Protein AF-B9Y3F7-F1 (afdb_monomer)

Foldseek 3Di:
DDDDDPPPPVVVVPVPVPDPPLVPQPFFLWAWDPVQLVVCVVVVPDLCVCVVVVVSVVVRVVVSVQCVLQQPLVVSLVRDDPVSLVSQQVSQCVPPVGRRHDDQNKAWPDWAWPDDDRQKTKIWTWIGRVPRTFTKIWIWGWDADPSTITGGTIDMDGPDDDQDDFAADPVSLVVLVQVCLQSLPQCSQCVLQVHHRDRVSSNQSVQWHWNGKDFPDKDDDVFWIKTKIWTQTCGHGNHPADHGIGIWMWIKGFDDDPPNPDGHHIHTNDTGRDDDDPVVVVD

Mean predicted aligned error: 13.41 Å

Solvent-accessible surface area (backbone atoms only — not comparable to full-atom values): 15983 Å² total; per-residue (Å²): 139,92,90,86,83,81,78,76,71,71,67,70,73,67,69,71,77,71,59,77,74,67,56,65,81,50,62,35,62,52,38,63,38,75,71,52,28,59,58,40,72,78,44,82,83,51,76,56,48,48,60,76,36,48,68,59,51,49,52,40,50,49,50,37,55,48,49,57,24,64,45,41,40,65,60,52,44,70,56,36,55,72,74,54,33,53,52,44,25,54,46,25,32,74,76,66,71,30,63,49,50,84,80,69,65,28,48,70,75,45,78,42,80,74,46,69,53,52,51,35,38,34,31,41,38,34,32,24,55,70,94,44,76,48,50,31,39,36,36,35,31,53,40,80,54,97,71,38,43,26,31,52,43,43,48,75,44,66,69,77,73,77,86,73,80,69,33,89,37,68,69,56,40,54,50,52,48,42,50,22,54,59,49,61,31,47,63,54,48,25,51,44,50,72,42,84,69,46,75,67,60,43,52,47,52,72,45,44,36,46,80,45,69,44,79,80,45,77,51,78,55,94,57,37,34,38,36,32,36,41,34,38,22,78,34,32,52,81,52,93,57,46,64,43,79,31,71,38,20,41,34,33,36,45,49,84,43,96,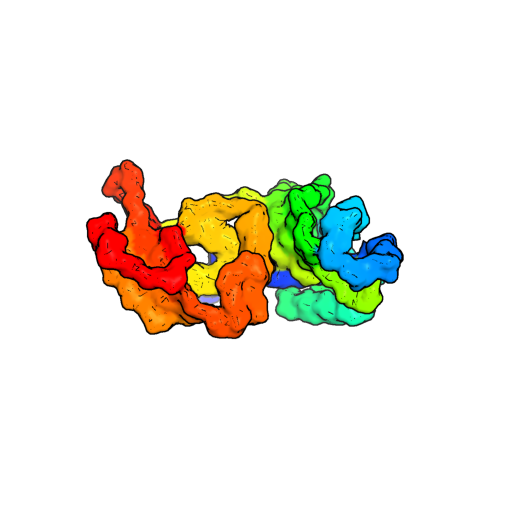78,80,80,65,87,43,28,40,33,40,78,46,82,32,87,55,75,82,55,75,68,61,82,74,107

pLDDT: mean 70.6, std 20.21, range [22.03, 98.0]

Sequence (283 aa):
MKTARQKWIVLFSLFLLTGCQHQPEEIGLTAVSAVYQKQQAENQKNPEFAEQNTEVITDLVNEVVKLRFQRAGEALASHLSEACRERFIAANQAVTGTDYGLARLGKLESCTILTINDNTVLAQINASYGDTPAAYTLVLTLISEDQTWLVDQMRWMENDQSPRSPVESAEQLVKAYQEAVLSQDYARLASLYNTTADPNGLLFWSTVRISDCEITAQKIQTGQACFQLQFTVAGPGMSQLKKGTSTAWLWCRRQPQQDGESISGWIIEGLMTKQPPTSWWQS

Organism: NCBI:txid545696

Nearest PDB structures (foldseek):
  3ksp-assembly1_A-2  TM=4.977E-01  e=2.443E-01  Exiguobacterium sibiricum 255-15
  2rcd-assembly2_C  TM=4.780E-01  e=8.313E-01  Pectobacterium atrosepticum SCRI1043
  6bjt-assembly1_A  TM=5.131E-01  e=1.227E+00  Pseudomonas sp. EGD-AKN5
  4bg7-assembly1_A  TM=3.727E-01  e=3.736E+00  Tequintavirus T5
  7d7f-assembly1_A  TM=2.695E-01  e=1.812E+00  Mus musculus

Secondary structure (DSSP, 8-state):
---SSSSSSSSSSSSSSS-------EE------HHHHHHHHTTTT-TTHHHHTHHHHHHHHHHHHHHHHTT-HHHHHHTS-HHHHHHHHHHHHHHHSSSS-----EEEEEEEEEEEETTEEEEEEEEEETTEEEEEEEEEEEEEETTEEEEEEEEEEESS-PPPPPP-SHHHHHHHHHHHHHTT-HHHHHHHTT----HHHHHHHHT-EEEEEEEEEEEEETTEEEEEEEEEEEE-TTSSPPSEEEEEEEEEEEPPPTTSSS---EEEEEEESSPPPTTGGG-

Structure (mmCIF, N/CA/C/O backbone):
data_AF-B9Y3F7-F1
#
_entry.id   AF-B9Y3F7-F1
#
loop_
_atom_site.group_PDB
_atom_site.id
_atom_site.type_symbol
_atom_site.label_atom_id
_atom_site.label_alt_id
_atom_site.label_comp_id
_atom_site.label_asym_id
_atom_site.label_entity_id
_atom_site.label_seq_id
_atom_site.pdbx_PDB_ins_code
_atom_site.Cartn_x
_atom_site.Cartn_y
_atom_site.Cartn_z
_atom_site.occupancy
_atom_site.B_iso_or_equiv
_atom_site.auth_seq_id
_atom_site.auth_comp_id
_atom_site.auth_asym_id
_atom_site.auth_atom_id
_atom_site.pdbx_PDB_model_num
ATOM 1 N N . MET A 1 1 ? -35.775 39.997 -16.088 1.00 40.84 1 MET A N 1
ATOM 2 C CA . MET A 1 1 ? -35.477 38.686 -16.717 1.00 40.84 1 MET A CA 1
ATOM 3 C C . MET A 1 1 ? -34.128 38.768 -17.415 1.00 40.84 1 MET A C 1
ATOM 5 O O . MET A 1 1 ? -33.894 39.768 -18.077 1.00 40.84 1 MET A O 1
ATOM 9 N N . LYS A 1 2 ? -33.312 37.709 -17.289 1.00 35.34 2 LYS A N 1
ATOM 10 C CA . LYS A 1 2 ? -31.915 37.524 -17.756 1.00 35.34 2 LYS A CA 1
ATOM 11 C C . LYS A 1 2 ? -30.803 37.915 -16.768 1.00 35.34 2 LYS A C 1
ATOM 13 O O . LYS A 1 2 ? -30.118 38.895 -16.993 1.00 35.34 2 LYS A O 1
ATOM 18 N N . THR A 1 3 ? -30.558 37.070 -15.762 1.00 32.81 3 THR A N 1
ATOM 19 C CA . THR A 1 3 ? -29.243 36.923 -15.085 1.00 32.81 3 THR A CA 1
ATOM 20 C C . THR A 1 3 ? -29.178 35.602 -14.295 1.00 32.81 3 THR A C 1
ATOM 22 O O . THR A 1 3 ? -28.927 35.583 -13.097 1.00 32.81 3 THR A O 1
ATOM 25 N N . ALA A 1 4 ? -29.433 34.461 -14.948 1.00 34.53 4 ALA A N 1
ATOM 26 C CA . ALA A 1 4 ? -29.444 33.153 -14.268 1.00 34.53 4 ALA A CA 1
ATOM 27 C C . ALA A 1 4 ? -28.750 32.014 -15.040 1.00 34.53 4 ALA A C 1
ATOM 29 O O . ALA A 1 4 ? -29.040 30.849 -14.799 1.00 34.53 4 ALA A O 1
ATOM 30 N N . ARG A 1 5 ? -27.838 32.315 -15.978 1.00 30.48 5 ARG A N 1
ATOM 31 C CA . ARG A 1 5 ? -27.181 31.265 -16.790 1.00 30.48 5 ARG A CA 1
ATOM 32 C C . ARG A 1 5 ? -25.652 31.294 -16.855 1.00 30.48 5 ARG A C 1
ATOM 34 O O . ARG A 1 5 ? -25.080 30.467 -17.545 1.00 30.48 5 ARG A O 1
ATOM 41 N N . GLN A 1 6 ? -24.986 32.177 -16.109 1.00 29.48 6 GLN A N 1
ATOM 42 C CA . GLN A 1 6 ? -23.519 32.327 -16.167 1.00 29.48 6 GLN A CA 1
ATOM 43 C C . GLN A 1 6 ? -22.777 32.075 -14.845 1.00 29.48 6 GLN A C 1
ATOM 45 O O . GLN A 1 6 ? -21.566 32.238 -14.792 1.00 29.48 6 GLN A O 1
ATOM 50 N N . LYS A 1 7 ? -23.464 31.623 -13.786 1.00 27.44 7 LYS A N 1
ATOM 51 C CA . LYS A 1 7 ? -22.830 31.303 -12.488 1.00 27.44 7 LYS A CA 1
ATOM 52 C C . LYS A 1 7 ? -22.616 29.806 -12.217 1.00 27.44 7 LYS A C 1
ATOM 54 O O . LYS A 1 7 ? -22.094 29.462 -11.169 1.00 27.44 7 LYS A O 1
ATOM 59 N N . TRP A 1 8 ? -22.963 28.925 -13.157 1.00 27.02 8 TRP A N 1
ATOM 60 C CA . TRP A 1 8 ? -22.886 27.468 -12.956 1.00 27.02 8 TRP A CA 1
ATOM 61 C C . TRP A 1 8 ? -21.653 26.786 -13.568 1.00 27.02 8 TRP A C 1
ATOM 63 O O . TRP A 1 8 ? -21.469 25.594 -13.367 1.00 27.02 8 TRP A O 1
ATOM 73 N N . ILE A 1 9 ? -20.781 27.522 -14.266 1.00 28.75 9 ILE A N 1
ATOM 74 C CA . ILE A 1 9 ? -19.587 26.940 -14.913 1.00 28.75 9 ILE A CA 1
ATOM 75 C C . ILE A 1 9 ? -18.297 27.201 -14.112 1.00 28.75 9 ILE A C 1
ATOM 77 O O . ILE A 1 9 ? -17.311 26.502 -14.294 1.00 28.75 9 ILE A O 1
ATOM 81 N N . VAL A 1 10 ? -18.309 28.117 -13.137 1.00 26.72 10 VAL A N 1
ATOM 82 C CA . VAL A 1 10 ? -17.119 28.419 -12.310 1.00 26.72 10 VAL A CA 1
ATOM 83 C C . VAL A 1 10 ? -17.060 27.579 -11.021 1.00 26.72 10 VAL A C 1
ATOM 85 O O . VAL A 1 10 ? -16.021 27.516 -10.375 1.00 26.72 10 VAL A O 1
ATOM 88 N N . LEU A 1 11 ? -18.129 26.849 -10.670 1.00 26.25 11 LEU A N 1
ATOM 89 C CA . LEU A 1 11 ? -18.138 25.967 -9.492 1.00 26.25 11 LEU A CA 1
ATOM 90 C C . LEU A 1 11 ? -17.649 24.532 -9.770 1.00 26.25 11 LEU A C 1
ATOM 92 O O . LEU A 1 11 ? -17.401 23.789 -8.827 1.00 26.25 11 LEU A O 1
ATOM 96 N N . PHE A 1 12 ? -17.475 24.145 -11.038 1.00 25.27 12 PHE A N 1
ATOM 97 C CA . PHE A 1 12 ? -17.001 22.803 -11.414 1.00 25.27 12 PHE A CA 1
ATOM 98 C C . PHE A 1 12 ? -15.479 22.711 -11.599 1.00 25.27 12 PHE A C 1
ATOM 100 O O . PHE A 1 12 ? -14.933 21.616 -11.674 1.00 25.27 12 PHE A O 1
ATOM 107 N N . SER A 1 13 ? -14.777 23.847 -11.623 1.00 23.89 13 SER A N 1
ATOM 108 C CA . SER A 1 13 ? -13.319 23.891 -11.803 1.00 23.89 13 SER A CA 1
ATOM 109 C C . SER A 1 13 ? -12.534 23.983 -10.490 1.00 23.89 13 SER A C 1
ATOM 111 O O . SER A 1 13 ? -11.314 23.879 -10.518 1.00 23.89 13 SER A O 1
ATOM 113 N N . LEU A 1 14 ? -13.207 24.145 -9.342 1.00 22.77 14 LEU A N 1
ATOM 114 C CA . LEU A 1 14 ? -12.554 24.256 -8.027 1.00 22.77 14 LEU A CA 1
ATOM 115 C C . LEU A 1 14 ? -12.731 23.026 -7.117 1.00 22.77 14 LEU A C 1
ATOM 117 O O . LEU A 1 14 ? -12.111 22.967 -6.063 1.00 22.77 14 LEU A O 1
ATOM 121 N N . PHE A 1 15 ? -13.514 22.025 -7.532 1.00 22.56 15 PHE A N 1
ATOM 122 C CA . PHE A 1 15 ? -13.701 20.761 -6.796 1.00 22.56 15 PHE A CA 1
ATOM 123 C C . PHE A 1 15 ? -12.794 19.613 -7.276 1.00 22.56 15 PHE A C 1
ATOM 125 O O . PHE A 1 15 ? -12.890 18.498 -6.775 1.00 22.56 15 PHE A O 1
ATOM 132 N N . LEU A 1 16 ? -11.881 19.885 -8.213 1.00 24.44 16 LEU A N 1
ATOM 133 C CA . LEU A 1 16 ? -10.898 18.916 -8.720 1.00 24.44 16 LEU A CA 1
ATOM 134 C C . LEU A 1 16 ? -9.520 19.018 -8.033 1.00 24.44 16 LEU A C 1
ATOM 136 O O . LEU A 1 16 ? -8.593 18.321 -8.431 1.00 24.44 16 LEU A O 1
ATOM 140 N N . LEU A 1 17 ? -9.375 19.863 -7.003 1.00 24.14 17 LEU A N 1
ATOM 141 C CA . LEU A 1 17 ? -8.103 20.099 -6.295 1.00 24.14 17 LEU A CA 1
ATOM 142 C C . LEU A 1 17 ? -8.103 19.722 -4.805 1.00 24.14 17 LEU A C 1
ATOM 144 O O . LEU A 1 17 ? -7.063 19.796 -4.164 1.00 24.14 17 LEU A O 1
ATOM 148 N N . THR A 1 18 ? -9.205 19.201 -4.271 1.00 26.23 18 THR A N 1
ATOM 149 C CA . THR A 1 18 ? -9.165 18.285 -3.120 1.00 26.23 18 THR A CA 1
ATOM 150 C C . THR A 1 18 ? -9.349 16.876 -3.652 1.00 26.23 18 THR A C 1
ATOM 152 O O . THR A 1 18 ? -10.319 16.184 -3.342 1.00 26.23 18 THR A O 1
ATOM 155 N N . GLY A 1 19 ? -8.442 16.488 -4.552 1.00 22.03 19 GLY A N 1
ATOM 156 C CA . GLY A 1 19 ? -8.359 15.120 -5.017 1.00 22.03 19 GLY A CA 1
ATOM 157 C C . GLY A 1 19 ? -8.238 14.239 -3.787 1.00 22.03 19 GLY A C 1
ATOM 158 O O . GLY A 1 19 ? -7.234 14.291 -3.080 1.00 22.03 19 GLY A O 1
ATOM 159 N N . CYS A 1 20 ? -9.270 13.438 -3.526 1.00 26.16 20 CYS A N 1
ATOM 160 C CA . CYS A 1 20 ? -9.047 12.145 -2.913 1.00 26.16 20 CYS A CA 1
ATOM 161 C C . CYS A 1 20 ? -7.844 11.574 -3.659 1.00 26.16 20 CYS A C 1
ATOM 163 O O . CYS A 1 20 ? -7.948 11.317 -4.860 1.00 26.16 20 CYS A O 1
ATOM 165 N N . GLN A 1 21 ? -6.694 11.497 -2.987 1.00 29.41 21 GLN A N 1
ATOM 166 C CA . GLN A 1 21 ? -5.529 10.772 -3.463 1.00 29.41 21 GLN A CA 1
ATOM 167 C C . GLN A 1 21 ? -5.948 9.297 -3.497 1.00 29.41 21 GLN A C 1
ATOM 169 O O . GLN A 1 21 ? -5.561 8.495 -2.660 1.00 29.41 21 GLN A O 1
ATOM 174 N N . HIS A 1 22 ? -6.806 8.931 -4.453 1.00 27.47 22 HIS A N 1
ATOM 175 C CA . HIS A 1 22 ? -6.702 7.630 -5.071 1.00 27.47 22 HIS A CA 1
ATOM 176 C C . HIS A 1 22 ? -5.268 7.619 -5.568 1.00 27.47 22 HIS A C 1
ATOM 178 O O . HIS A 1 22 ? -4.963 8.305 -6.542 1.00 27.47 22 HIS A O 1
ATOM 184 N N . GLN A 1 23 ? -4.379 6.950 -4.831 1.00 34.09 23 GLN A N 1
ATOM 185 C CA . GLN A 1 23 ? -3.138 6.484 -5.414 1.00 34.09 23 GLN A CA 1
ATOM 186 C C . GLN A 1 23 ? -3.586 5.715 -6.650 1.00 34.09 23 GLN A C 1
ATOM 188 O O . GLN A 1 23 ? -4.235 4.675 -6.495 1.00 34.09 23 GLN A O 1
ATOM 193 N N . PRO A 1 24 ? -3.358 6.235 -7.868 1.00 31.45 24 PRO A N 1
ATOM 194 C CA . PRO A 1 24 ? -3.546 5.395 -9.024 1.00 31.45 24 PRO A CA 1
ATOM 195 C C . PRO A 1 24 ? -2.633 4.196 -8.766 1.00 31.45 24 PRO A C 1
ATOM 197 O O . PRO A 1 24 ? -1.504 4.379 -8.296 1.00 31.45 24 PRO A O 1
ATOM 200 N N . GLU A 1 25 ? -3.091 2.980 -9.049 1.00 38.03 25 GLU A N 1
ATOM 201 C CA . GLU A 1 25 ? -2.130 1.984 -9.504 1.00 38.03 25 GLU A CA 1
ATOM 202 C C . GLU A 1 25 ? -1.487 2.627 -10.733 1.00 38.03 25 GLU A C 1
ATOM 204 O O . GLU A 1 25 ? -2.055 2.637 -11.824 1.00 38.03 25 GLU A O 1
ATOM 209 N N . GLU A 1 26 ? -0.376 3.337 -10.520 1.00 38.75 26 GLU A N 1
ATOM 210 C CA . GLU A 1 26 ? 0.439 3.845 -11.602 1.00 38.75 26 GLU A CA 1
ATOM 211 C C . GLU A 1 26 ? 1.029 2.596 -12.229 1.00 38.75 26 GLU A C 1
ATOM 213 O O . GLU A 1 26 ? 2.017 2.044 -11.753 1.00 38.75 26 GLU A O 1
ATOM 218 N N . ILE A 1 27 ? 0.274 2.116 -13.216 1.00 38.09 27 ILE A N 1
ATOM 219 C CA . ILE A 1 27 ? 0.628 1.254 -14.329 1.00 38.09 27 ILE A CA 1
ATOM 220 C C . ILE A 1 27 ? 2.086 0.839 -14.230 1.00 38.09 27 ILE A C 1
ATOM 222 O O . ILE A 1 27 ? 2.980 1.659 -14.456 1.00 38.09 27 ILE A O 1
ATOM 226 N N . GLY A 1 28 ? 2.287 -0.434 -13.895 1.00 36.97 28 GLY A N 1
ATOM 227 C CA . GLY A 1 28 ? 3.571 -1.102 -13.959 1.00 36.97 28 GLY A CA 1
ATOM 228 C C . GLY A 1 28 ? 4.366 -0.666 -15.160 1.00 36.97 28 GLY A C 1
ATOM 229 O O . GLY A 1 28 ? 4.016 -0.980 -16.297 1.00 36.97 28 GLY A O 1
ATOM 230 N N . LEU A 1 29 ? 5.433 0.084 -14.918 1.00 39.56 29 LEU A N 1
ATOM 231 C CA . LEU A 1 29 ? 6.418 0.348 -15.948 1.00 39.56 29 LEU A CA 1
ATOM 232 C C . LEU A 1 29 ? 7.294 -0.887 -16.015 1.00 39.56 29 LEU A C 1
ATOM 234 O O . LEU A 1 29 ? 8.393 -0.922 -15.473 1.00 39.56 29 LEU A O 1
ATOM 238 N N . THR A 1 30 ? 6.785 -1.917 -16.674 1.00 43.88 30 THR A N 1
ATOM 239 C CA . THR A 1 30 ? 7.593 -3.055 -17.073 1.00 43.88 30 THR A CA 1
ATOM 240 C C . THR A 1 30 ? 8.727 -2.489 -17.926 1.00 43.88 30 THR A C 1
ATOM 242 O O . THR A 1 30 ? 8.436 -1.795 -18.887 1.00 43.88 30 THR A O 1
ATOM 245 N N . ALA A 1 31 ? 9.997 -2.686 -17.586 1.00 40.38 31 ALA A N 1
ATOM 246 C CA . ALA A 1 31 ? 11.100 -2.503 -18.528 1.00 40.38 31 ALA A CA 1
ATOM 247 C C . ALA A 1 31 ? 12.080 -3.658 -18.335 1.00 40.38 31 ALA A C 1
ATOM 249 O O . ALA A 1 31 ? 12.104 -4.280 -17.274 1.00 40.38 31 ALA A O 1
ATOM 250 N N . VAL A 1 32 ? 12.808 -3.978 -19.400 1.00 43.25 32 VAL A N 1
ATOM 251 C CA . VAL A 1 32 ? 13.553 -5.226 -19.571 1.00 43.25 32 VAL A CA 1
ATOM 252 C C . VAL A 1 32 ? 15.046 -4.970 -19.399 1.00 43.25 32 VAL A C 1
ATOM 254 O O . VAL A 1 32 ? 15.601 -4.162 -20.133 1.00 43.25 32 VAL A O 1
ATOM 257 N N . SER A 1 33 ? 15.719 -5.719 -18.520 1.00 45.91 33 SER A N 1
ATOM 258 C CA . SER A 1 33 ? 17.188 -5.805 -18.515 1.00 45.91 33 SER A CA 1
ATOM 259 C C . SER A 1 33 ? 17.622 -7.150 -19.085 1.00 45.91 33 SER A C 1
ATOM 261 O O . SER A 1 33 ? 17.522 -8.185 -18.424 1.00 45.91 33 SER A O 1
ATOM 263 N N . ALA A 1 34 ? 18.138 -7.140 -20.318 1.00 47.31 34 ALA A N 1
ATOM 264 C CA . ALA A 1 34 ? 18.676 -8.330 -20.988 1.00 47.31 34 ALA A CA 1
ATOM 265 C C . ALA A 1 34 ? 19.887 -8.942 -20.248 1.00 47.31 34 ALA A C 1
ATOM 267 O O . ALA A 1 34 ? 20.161 -10.137 -20.362 1.00 47.31 34 ALA A O 1
ATOM 268 N N . VAL A 1 35 ? 20.603 -8.137 -19.455 1.00 51.00 35 VAL A N 1
ATOM 269 C CA . VAL A 1 35 ? 21.736 -8.586 -18.627 1.00 51.00 35 VAL A CA 1
ATOM 270 C C . VAL A 1 35 ? 21.250 -9.462 -17.469 1.00 51.00 35 VAL A C 1
ATOM 272 O O . VAL A 1 35 ? 21.851 -10.498 -17.182 1.00 51.00 35 VAL A O 1
ATOM 275 N N . TYR A 1 36 ? 20.118 -9.104 -16.861 1.00 51.03 36 TYR A N 1
ATOM 276 C CA . TYR A 1 36 ? 19.528 -9.853 -15.753 1.00 51.03 36 TYR A CA 1
ATOM 277 C C . TYR A 1 36 ? 18.902 -11.187 -16.194 1.00 51.03 36 TYR A C 1
ATOM 279 O O . TYR A 1 36 ? 19.030 -12.189 -15.489 1.00 51.03 36 TYR A O 1
ATOM 287 N N . GLN A 1 37 ? 18.314 -11.243 -17.399 1.00 49.62 37 GLN A N 1
ATOM 288 C CA . GLN A 1 37 ? 17.785 -12.487 -17.989 1.00 49.62 37 GLN A CA 1
ATOM 289 C C . GLN A 1 37 ? 18.849 -13.592 -18.041 1.00 49.62 37 GLN A C 1
ATOM 291 O O . GLN A 1 37 ? 18.594 -14.744 -17.683 1.00 49.62 37 GLN A O 1
ATOM 296 N N . LYS A 1 38 ? 20.071 -13.226 -18.452 1.00 52.88 38 LYS A N 1
ATOM 297 C CA . LYS A 1 38 ? 21.189 -14.162 -18.593 1.00 52.88 38 LYS A CA 1
ATOM 298 C C . LYS A 1 38 ? 21.623 -14.743 -17.244 1.00 52.88 38 LYS A C 1
ATOM 300 O O . LYS A 1 38 ? 21.835 -15.946 -17.145 1.00 52.88 38 LYS A O 1
ATOM 305 N N . GLN A 1 39 ? 21.706 -13.912 -16.206 1.00 51.31 39 GLN A N 1
ATOM 306 C CA . GLN A 1 39 ? 22.139 -14.341 -14.873 1.00 51.31 39 GLN A CA 1
ATOM 307 C C . GLN A 1 39 ? 21.066 -15.145 -14.121 1.00 51.31 39 GLN A C 1
ATOM 309 O O . GLN A 1 39 ? 21.403 -16.031 -13.336 1.00 51.31 39 GLN A O 1
ATOM 314 N N . GLN A 1 40 ? 19.775 -14.886 -14.359 1.00 48.66 40 GLN A N 1
ATOM 315 C CA . GLN A 1 40 ? 18.696 -15.666 -13.744 1.00 48.66 40 GLN A CA 1
ATOM 316 C C . GLN A 1 40 ? 18.489 -17.018 -14.435 1.00 48.66 40 GLN A C 1
ATOM 318 O O . GLN A 1 40 ? 18.219 -18.001 -13.748 1.00 48.66 40 GLN A O 1
ATOM 323 N N . ALA A 1 41 ? 18.634 -17.110 -15.764 1.00 53.06 41 ALA A N 1
ATOM 324 C CA . ALA A 1 41 ? 18.582 -18.394 -16.473 1.00 53.06 41 ALA A CA 1
ATOM 325 C C . ALA A 1 41 ? 19.595 -19.404 -15.896 1.00 53.06 41 ALA A C 1
ATOM 327 O O . ALA A 1 41 ? 19.312 -20.599 -15.821 1.00 53.06 41 ALA A O 1
ATOM 328 N N . GLU A 1 42 ? 20.730 -18.907 -15.401 1.00 56.22 42 GLU A N 1
ATOM 329 C CA . GLU A 1 42 ? 21.754 -19.688 -14.703 1.00 56.22 42 GLU A CA 1
ATOM 330 C C . GLU A 1 42 ? 21.373 -20.034 -13.242 1.00 56.22 42 GLU A C 1
ATOM 332 O O . GLU A 1 42 ? 21.889 -21.005 -12.693 1.00 56.22 42 GLU A O 1
ATOM 337 N N . ASN A 1 43 ? 20.425 -19.312 -12.624 1.00 53.59 43 ASN A N 1
ATOM 338 C CA . ASN A 1 43 ? 20.114 -19.352 -11.184 1.00 53.59 43 ASN A CA 1
ATOM 339 C C . ASN A 1 43 ? 18.613 -19.541 -10.837 1.00 53.59 43 ASN A C 1
ATOM 341 O O . ASN A 1 43 ? 18.193 -19.214 -9.726 1.00 53.59 43 ASN A O 1
ATOM 345 N N . GLN A 1 44 ? 17.802 -20.113 -11.742 1.00 46.62 44 GLN A N 1
ATOM 346 C CA . GLN A 1 44 ? 16.319 -20.215 -11.707 1.00 46.62 44 GLN A CA 1
ATOM 347 C C . GLN A 1 44 ? 15.649 -20.768 -10.426 1.00 46.62 44 GLN A C 1
ATOM 349 O O . GLN A 1 44 ? 14.423 -20.796 -10.345 1.00 46.62 44 GLN A O 1
ATOM 354 N N . LYS A 1 45 ? 16.402 -21.237 -9.429 1.00 50.56 45 LYS A N 1
ATOM 355 C CA . LYS A 1 45 ? 15.868 -21.854 -8.203 1.00 50.56 45 LYS A CA 1
ATOM 356 C C . LYS A 1 45 ? 16.171 -21.082 -6.922 1.00 50.56 45 LYS A C 1
ATOM 358 O O . LYS A 1 45 ? 15.853 -21.593 -5.851 1.00 50.56 45 LYS A O 1
ATOM 363 N N . ASN A 1 46 ? 16.783 -19.903 -7.009 1.00 56.22 46 ASN A N 1
ATOM 364 C CA . ASN A 1 46 ? 17.149 -19.147 -5.820 1.00 56.22 46 ASN A CA 1
ATOM 365 C C . ASN A 1 46 ? 16.148 -18.007 -5.532 1.00 56.22 46 ASN A C 1
ATOM 367 O O . ASN A 1 46 ? 16.125 -17.038 -6.291 1.00 56.22 46 ASN A O 1
ATOM 371 N N . PRO A 1 47 ? 15.327 -18.096 -4.467 1.00 54.91 47 PRO A N 1
ATOM 372 C CA . PRO A 1 47 ? 14.403 -17.024 -4.088 1.00 54.91 47 PRO A CA 1
ATOM 373 C C . PRO A 1 47 ? 15.122 -15.726 -3.685 1.00 54.91 47 PRO A C 1
ATOM 375 O O . PRO A 1 47 ? 14.577 -14.652 -3.893 1.00 54.91 47 PRO A O 1
ATOM 378 N N . GLU A 1 48 ? 16.374 -15.807 -3.226 1.00 60.66 48 GLU A N 1
ATOM 379 C CA . GLU A 1 48 ? 17.195 -14.652 -2.827 1.00 60.66 48 GLU A CA 1
ATOM 380 C C . GLU A 1 48 ? 17.959 -14.028 -4.012 1.00 60.66 48 GLU A C 1
ATOM 382 O O . GLU A 1 48 ? 18.874 -13.226 -3.831 1.00 60.66 48 GLU A O 1
ATOM 387 N N . PHE A 1 49 ? 17.653 -14.413 -5.256 1.00 63.22 49 PHE A N 1
ATOM 388 C CA . PHE A 1 49 ? 18.469 -14.042 -6.415 1.00 63.22 49 PHE A CA 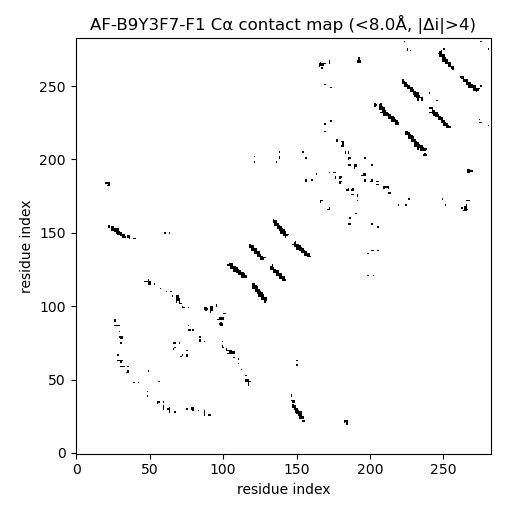1
ATOM 389 C C . PHE A 1 49 ? 18.618 -12.521 -6.594 1.00 63.22 49 PHE A C 1
ATOM 391 O O . PHE A 1 49 ? 19.712 -12.056 -6.902 1.00 63.22 49 PHE A O 1
ATOM 398 N N . ALA A 1 50 ? 17.569 -11.728 -6.371 1.00 61.38 50 ALA A N 1
ATOM 399 C CA . ALA A 1 50 ? 17.659 -10.269 -6.459 1.00 61.38 50 ALA A CA 1
ATOM 400 C C . ALA A 1 50 ? 18.544 -9.658 -5.357 1.00 61.38 50 ALA A C 1
ATOM 402 O O . ALA A 1 50 ? 19.328 -8.756 -5.647 1.00 61.38 50 ALA A O 1
ATOM 403 N N . GLU A 1 51 ? 18.484 -10.187 -4.131 1.00 62.44 51 GLU A N 1
ATOM 404 C CA . GLU A 1 51 ? 19.352 -9.772 -3.017 1.00 62.44 51 GLU A CA 1
ATOM 405 C C . GLU A 1 51 ? 20.822 -10.128 -3.274 1.00 62.44 51 GLU A C 1
ATOM 407 O O . GLU A 1 51 ? 21.734 -9.418 -2.855 1.00 62.44 51 GLU A O 1
ATOM 412 N N . GLN A 1 52 ? 21.061 -11.211 -4.014 1.00 65.88 52 GLN A N 1
ATOM 413 C CA . GLN A 1 52 ? 22.397 -11.668 -4.392 1.00 65.88 52 GLN A CA 1
ATOM 414 C C . GLN A 1 52 ? 22.949 -10.968 -5.649 1.00 65.88 52 GLN A C 1
ATOM 416 O O . GLN A 1 52 ? 24.142 -11.076 -5.928 1.00 65.88 52 GLN A O 1
ATOM 421 N N . ASN A 1 53 ? 22.110 -10.238 -6.397 1.00 70.31 53 ASN A N 1
ATOM 422 C CA . ASN A 1 53 ? 22.461 -9.574 -7.662 1.00 70.31 53 ASN A CA 1
ATOM 423 C C . ASN A 1 53 ? 22.074 -8.082 -7.654 1.00 70.31 53 ASN A C 1
ATOM 425 O O . ASN A 1 53 ? 21.570 -7.540 -8.641 1.00 70.31 53 ASN A O 1
ATOM 429 N N . THR A 1 54 ? 22.344 -7.411 -6.532 1.00 73.88 54 THR A N 1
ATOM 430 C CA . THR A 1 54 ? 22.024 -6.000 -6.248 1.00 73.88 54 THR A CA 1
ATOM 431 C C . THR A 1 54 ? 22.445 -5.033 -7.355 1.00 73.88 54 THR A C 1
ATOM 433 O O . THR A 1 54 ? 21.687 -4.122 -7.677 1.00 73.88 54 THR A O 1
ATOM 436 N N . GLU A 1 55 ? 23.630 -5.210 -7.950 1.00 76.06 55 GLU A N 1
ATOM 437 C CA . GLU A 1 55 ? 24.143 -4.327 -9.012 1.00 76.06 55 GLU A CA 1
ATOM 438 C C . GLU A 1 55 ? 23.253 -4.383 -10.260 1.00 76.06 55 GLU A C 1
ATOM 440 O O . GLU A 1 55 ? 22.788 -3.356 -10.746 1.00 76.06 55 GLU A O 1
ATOM 445 N N . VAL A 1 56 ? 22.901 -5.590 -10.706 1.00 70.94 56 VAL A N 1
ATOM 446 C CA . VAL A 1 56 ? 22.083 -5.777 -11.910 1.00 70.94 56 VAL A CA 1
ATOM 447 C C . VAL A 1 56 ? 20.631 -5.346 -11.686 1.00 70.94 56 VAL A C 1
ATOM 449 O O . VAL A 1 56 ? 20.011 -4.775 -12.585 1.00 70.94 56 VAL A O 1
ATOM 452 N N . ILE A 1 57 ? 20.096 -5.546 -10.477 1.00 73.19 57 ILE A N 1
ATOM 453 C CA . ILE A 1 57 ? 18.784 -5.006 -10.090 1.00 73.19 57 ILE A CA 1
ATOM 454 C C . ILE A 1 57 ? 18.796 -3.480 -10.042 1.00 73.19 57 ILE A C 1
ATOM 456 O O . ILE A 1 57 ? 17.849 -2.842 -10.501 1.00 73.19 57 ILE A O 1
ATOM 460 N N . THR A 1 58 ? 19.864 -2.889 -9.513 1.00 78.31 58 THR A N 1
ATOM 461 C CA . THR A 1 58 ? 20.021 -1.434 -9.451 1.00 78.31 58 THR A CA 1
ATOM 462 C C . THR A 1 58 ? 20.050 -0.835 -10.852 1.00 78.31 58 THR A C 1
ATOM 464 O O . THR A 1 58 ? 19.337 0.136 -11.108 1.00 78.31 58 THR A O 1
ATOM 467 N N . ASP A 1 59 ? 20.801 -1.436 -11.774 1.00 75.38 59 ASP A N 1
ATOM 468 C CA . ASP A 1 59 ? 20.862 -1.002 -13.171 1.00 75.38 59 ASP A CA 1
ATOM 469 C C . ASP A 1 59 ? 19.501 -1.106 -13.863 1.00 75.38 59 ASP A C 1
ATOM 471 O O . ASP A 1 59 ? 19.048 -0.131 -14.465 1.00 75.38 59 ASP A O 1
ATOM 475 N N . LEU A 1 60 ? 18.809 -2.241 -13.705 1.00 73.25 60 LEU A N 1
ATOM 476 C CA . LEU A 1 60 ? 17.457 -2.440 -14.231 1.00 73.25 60 LEU A CA 1
ATOM 477 C C . LEU A 1 60 ? 16.490 -1.367 -13.711 1.00 73.25 60 LEU A C 1
ATOM 479 O O . LEU A 1 60 ? 15.781 -0.732 -14.490 1.00 73.25 60 LEU A O 1
ATOM 483 N N . VAL A 1 61 ? 16.460 -1.136 -12.397 1.00 76.81 61 VAL A N 1
ATOM 484 C CA . VAL A 1 61 ? 15.565 -0.143 -11.790 1.00 76.81 61 VAL A CA 1
ATOM 485 C C . VAL A 1 61 ? 15.902 1.268 -12.263 1.00 76.81 61 VAL A C 1
ATOM 487 O O . VAL A 1 61 ? 14.998 2.024 -12.621 1.00 76.81 61 VAL A O 1
ATOM 490 N N . ASN A 1 62 ? 17.185 1.626 -12.312 1.00 77.94 62 ASN A N 1
ATOM 491 C CA . ASN A 1 62 ? 17.621 2.927 -12.807 1.00 77.94 62 ASN A CA 1
ATOM 492 C C . ASN A 1 62 ? 17.220 3.142 -14.269 1.00 77.94 62 ASN A C 1
ATOM 494 O O . ASN A 1 62 ? 16.770 4.234 -14.623 1.00 77.94 62 ASN A O 1
ATOM 498 N N . GLU A 1 63 ? 17.343 2.116 -15.110 1.00 73.00 63 GLU A N 1
ATOM 499 C CA . GLU A 1 63 ? 16.914 2.149 -16.506 1.00 73.00 63 GLU A CA 1
ATOM 500 C C . GLU A 1 63 ? 15.398 2.364 -16.624 1.00 73.00 63 GLU A C 1
ATOM 502 O O . GLU A 1 63 ? 14.964 3.310 -17.286 1.00 73.00 63 GLU A O 1
ATOM 507 N N . VAL A 1 64 ? 14.593 1.569 -15.911 1.00 70.94 64 VAL A N 1
ATOM 508 C CA . VAL A 1 64 ? 13.123 1.685 -15.883 1.00 70.94 64 VAL A CA 1
ATOM 509 C C . VAL A 1 64 ? 12.689 3.087 -15.441 1.00 70.94 64 VAL A C 1
ATOM 511 O O . VAL A 1 64 ? 11.881 3.749 -16.100 1.00 70.94 64 VAL A O 1
ATOM 514 N N . VAL A 1 65 ? 13.236 3.565 -14.320 1.00 73.19 65 VAL A N 1
ATOM 515 C CA . VAL A 1 65 ? 12.904 4.877 -13.753 1.00 73.19 65 VAL A CA 1
ATOM 516 C C . VAL A 1 65 ? 13.309 5.987 -14.720 1.00 73.19 65 VAL A C 1
ATOM 518 O O . VAL A 1 65 ? 12.534 6.914 -14.955 1.00 73.19 65 VAL A O 1
ATOM 521 N N . LYS A 1 66 ? 14.486 5.898 -15.343 1.00 72.88 66 LYS A N 1
ATOM 522 C CA . LYS A 1 66 ? 14.940 6.875 -16.339 1.00 72.88 66 LYS A CA 1
ATOM 523 C C . LYS A 1 66 ? 14.013 6.928 -17.554 1.00 72.88 66 LYS A C 1
ATOM 525 O O . LYS A 1 66 ? 13.614 8.026 -17.949 1.00 72.88 66 LYS A O 1
ATOM 530 N N . LEU A 1 67 ? 13.637 5.776 -18.112 1.00 65.31 67 LEU A N 1
ATOM 531 C CA . LEU A 1 67 ? 12.726 5.692 -19.259 1.00 65.31 67 LEU A CA 1
ATOM 532 C C . LEU A 1 67 ? 11.365 6.337 -18.955 1.00 65.31 67 LEU A C 1
ATOM 534 O O . LEU A 1 67 ? 10.806 7.033 -19.806 1.00 65.31 67 LEU A O 1
ATOM 538 N N . ARG A 1 68 ? 10.869 6.202 -17.718 1.00 63.97 68 ARG A N 1
ATOM 539 C CA . ARG A 1 68 ? 9.633 6.854 -17.259 1.00 63.97 68 ARG A CA 1
ATOM 540 C C . ARG A 1 68 ? 9.698 8.375 -17.360 1.00 63.97 68 ARG A C 1
ATOM 542 O O . ARG A 1 68 ? 8.792 9.001 -17.911 1.00 63.97 68 ARG A O 1
ATOM 549 N N . PHE A 1 69 ? 10.736 8.977 -16.788 1.00 61.81 69 PHE A N 1
ATOM 550 C CA . PHE A 1 69 ? 10.872 10.435 -16.758 1.00 61.81 69 PHE A CA 1
ATOM 551 C C . PHE A 1 69 ? 11.083 11.017 -18.153 1.00 61.81 69 PHE A C 1
ATOM 553 O O . PHE A 1 69 ? 10.546 12.077 -18.474 1.00 61.81 69 PHE A O 1
ATOM 560 N N . GLN A 1 70 ? 11.773 10.268 -19.012 1.00 57.94 70 GLN A N 1
ATOM 561 C CA . GLN A 1 70 ? 12.029 10.664 -20.391 1.00 57.94 70 GLN A CA 1
ATOM 562 C C . GLN A 1 70 ? 10.797 10.551 -21.312 1.00 57.94 70 GLN A C 1
ATOM 564 O O . GLN A 1 70 ? 10.862 11.053 -22.429 1.00 57.94 70 GLN A O 1
ATOM 569 N N . ARG A 1 71 ? 9.663 9.987 -20.849 1.00 55.28 71 ARG A N 1
ATOM 570 C CA . ARG A 1 71 ? 8.337 9.997 -21.513 1.00 55.28 71 ARG A CA 1
ATOM 571 C C . ARG A 1 71 ? 8.364 9.840 -23.034 1.00 55.28 71 ARG A C 1
ATOM 573 O O . ARG A 1 71 ? 7.648 10.517 -23.768 1.00 55.28 71 ARG A O 1
ATOM 580 N N . ALA A 1 72 ? 9.102 8.853 -23.505 1.00 54.56 72 ALA A N 1
ATOM 581 C CA . ALA A 1 72 ? 8.780 8.248 -24.777 1.00 54.56 72 ALA A CA 1
ATOM 582 C C . ALA A 1 72 ? 7.970 6.994 -24.456 1.00 54.56 72 ALA A C 1
ATOM 584 O O . ALA A 1 72 ? 8.528 5.911 -24.412 1.00 54.56 72 ALA A O 1
ATOM 585 N N . GLY A 1 73 ? 6.674 7.133 -24.147 1.00 56.84 73 GLY A N 1
ATOM 586 C CA . GLY A 1 73 ? 5.824 5.970 -23.851 1.00 56.84 73 GLY A CA 1
ATOM 587 C C . GLY A 1 73 ? 5.848 4.943 -24.993 1.00 56.84 73 GLY A C 1
ATOM 588 O O . GLY A 1 73 ? 5.855 3.744 -24.743 1.00 56.84 73 GLY A O 1
ATOM 5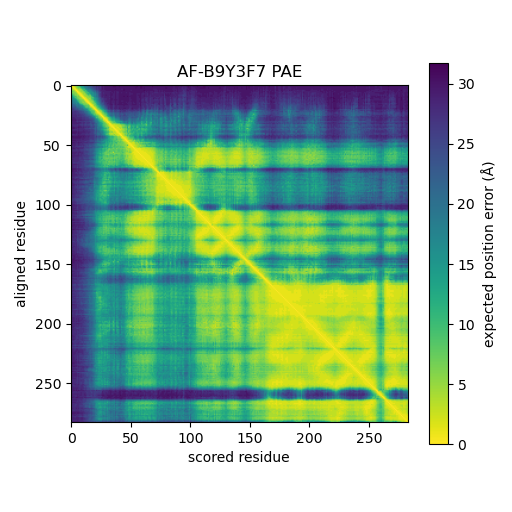89 N N . GLU A 1 74 ? 6.023 5.416 -26.229 1.00 64.00 74 GLU A N 1
ATOM 590 C CA . GLU A 1 74 ? 6.312 4.586 -27.399 1.00 64.00 74 GLU A CA 1
ATOM 591 C C . GLU A 1 74 ? 7.728 3.968 -27.381 1.00 64.00 74 GLU A C 1
ATOM 593 O O . GLU A 1 74 ? 7.878 2.783 -27.669 1.00 64.00 74 GLU A O 1
ATOM 598 N N . ALA A 1 75 ? 8.777 4.709 -26.995 1.00 61.69 75 ALA A N 1
ATOM 599 C CA . ALA A 1 75 ? 10.121 4.125 -26.893 1.00 61.69 75 ALA A CA 1
ATOM 600 C C . ALA A 1 75 ? 10.214 3.115 -25.742 1.00 61.69 75 ALA A C 1
ATOM 602 O O . ALA A 1 75 ? 10.789 2.050 -25.924 1.00 61.69 75 ALA A O 1
ATOM 603 N N . LEU A 1 76 ? 9.590 3.385 -24.595 1.00 57.75 76 LEU A N 1
ATOM 604 C CA . LEU A 1 76 ? 9.449 2.417 -23.512 1.00 57.75 76 LEU A CA 1
ATOM 605 C C . LEU A 1 76 ? 8.709 1.172 -24.009 1.00 57.75 76 LEU A C 1
ATOM 607 O O . LEU A 1 76 ? 9.222 0.074 -23.828 1.00 57.75 76 LEU A O 1
ATOM 611 N N . ALA A 1 77 ? 7.574 1.339 -24.702 1.00 61.31 77 ALA A N 1
ATOM 612 C CA . ALA A 1 77 ? 6.824 0.238 -25.307 1.00 61.31 77 ALA A CA 1
ATOM 613 C C . ALA A 1 77 ? 7.664 -0.596 -26.293 1.00 61.31 77 ALA A C 1
ATOM 615 O O . ALA A 1 77 ? 7.441 -1.800 -26.418 1.00 61.31 77 ALA A O 1
ATOM 616 N N . SER A 1 78 ? 8.647 0.013 -26.966 1.00 63.66 78 SER A N 1
ATOM 617 C CA . SER A 1 78 ? 9.566 -0.684 -27.877 1.00 63.66 78 SER A CA 1
ATOM 618 C C . SER A 1 78 ? 10.566 -1.605 -27.167 1.00 63.66 78 SER A C 1
ATOM 620 O O . SER A 1 78 ? 11.080 -2.536 -27.783 1.00 63.66 78 SER A O 1
ATOM 622 N N . HIS A 1 79 ? 10.798 -1.382 -25.871 1.00 55.81 79 HIS A N 1
ATOM 623 C CA . HIS A 1 79 ? 11.651 -2.217 -25.028 1.00 55.81 79 HIS A CA 1
ATOM 624 C C . HIS A 1 79 ? 10.880 -3.334 -24.301 1.00 55.81 79 HIS A C 1
ATOM 626 O O . HIS A 1 79 ? 11.483 -4.079 -23.532 1.00 55.81 79 HIS A O 1
ATOM 632 N N . LEU A 1 80 ? 9.566 -3.467 -24.522 1.00 56.94 80 LEU A N 1
ATOM 633 C CA . LEU A 1 80 ? 8.724 -4.468 -23.854 1.00 56.94 80 LEU A CA 1
ATOM 634 C C . LEU A 1 80 ? 8.555 -5.725 -24.703 1.00 56.94 80 LEU A C 1
ATOM 636 O O . LEU A 1 80 ? 8.515 -5.656 -25.933 1.00 56.94 80 LEU A O 1
ATOM 640 N N . SER A 1 81 ? 8.361 -6.872 -24.044 1.00 57.50 81 SER A N 1
ATOM 641 C CA . SER A 1 81 ? 7.800 -8.044 -24.723 1.00 57.50 81 SER A CA 1
ATOM 642 C C . SER A 1 81 ? 6.375 -7.746 -25.202 1.00 57.50 81 SER A C 1
ATOM 644 O O . SER A 1 81 ? 5.711 -6.839 -24.698 1.00 57.50 81 SER A O 1
ATOM 646 N N . GLU A 1 82 ? 5.883 -8.511 -26.176 1.00 62.25 82 GLU A N 1
ATOM 647 C CA . GLU A 1 82 ? 4.561 -8.292 -26.773 1.00 62.25 82 GLU A CA 1
ATOM 648 C C . GLU A 1 82 ? 3.434 -8.316 -25.727 1.00 62.25 82 GLU A C 1
ATOM 650 O O . GLU A 1 82 ? 2.676 -7.352 -25.626 1.00 62.25 82 GLU A O 1
ATOM 655 N N . ALA A 1 83 ? 3.412 -9.335 -24.862 1.00 57.62 83 ALA A N 1
ATOM 656 C CA . ALA A 1 83 ? 2.442 -9.446 -23.771 1.00 57.62 83 ALA A CA 1
ATOM 657 C C . ALA A 1 83 ? 2.540 -8.289 -22.754 1.00 57.62 83 ALA A C 1
ATOM 659 O O . ALA A 1 83 ? 1.534 -7.820 -22.216 1.00 57.62 83 ALA A O 1
ATOM 660 N N . CYS A 1 84 ? 3.749 -7.783 -22.490 1.00 54.75 84 CYS A N 1
ATOM 661 C CA . CYS A 1 84 ? 3.944 -6.635 -21.601 1.00 54.75 84 CYS A CA 1
ATOM 662 C C . CYS A 1 84 ? 3.463 -5.334 -22.238 1.00 54.75 84 CYS A C 1
ATOM 664 O O . CYS A 1 84 ? 2.801 -4.535 -21.580 1.00 54.75 84 CYS A O 1
ATOM 666 N N . ARG A 1 85 ? 3.739 -5.147 -23.530 1.00 63.94 85 ARG A N 1
ATOM 667 C CA . ARG A 1 85 ? 3.278 -3.991 -24.295 1.00 63.94 85 ARG A CA 1
ATOM 668 C C . ARG A 1 85 ? 1.756 -3.916 -24.343 1.00 63.94 85 ARG A C 1
ATOM 670 O O . ARG A 1 85 ? 1.207 -2.838 -24.148 1.00 63.94 85 ARG A O 1
ATOM 677 N N . GLU A 1 86 ? 1.076 -5.039 -24.552 1.00 66.94 86 GLU A N 1
ATOM 678 C CA . GLU A 1 86 ? -0.392 -5.089 -24.559 1.00 66.94 86 GLU A CA 1
ATOM 679 C C . GLU A 1 86 ? -0.992 -4.683 -23.209 1.00 66.94 86 GLU A C 1
ATOM 681 O O . GLU A 1 86 ? -1.913 -3.866 -23.165 1.00 66.94 86 GLU A O 1
ATOM 686 N N . ARG A 1 87 ? -0.436 -5.180 -22.097 1.00 58.16 87 ARG A N 1
ATOM 687 C CA . ARG A 1 87 ? -0.877 -4.783 -20.749 1.00 58.16 87 ARG A CA 1
ATOM 688 C C . ARG A 1 87 ? -0.579 -3.318 -20.446 1.00 58.16 87 ARG A C 1
ATOM 690 O O . ARG A 1 87 ? -1.445 -2.633 -19.907 1.00 58.16 87 ARG A O 1
ATOM 697 N N . PHE A 1 88 ? 0.600 -2.828 -20.831 1.00 60.53 88 PHE A N 1
ATOM 698 C CA . PHE A 1 88 ? 0.977 -1.419 -20.702 1.00 60.53 88 PHE A CA 1
ATOM 699 C C . PHE A 1 88 ? -0.009 -0.505 -21.446 1.00 60.53 88 PHE A C 1
ATOM 701 O O . PHE A 1 88 ? -0.496 0.471 -20.876 1.00 60.53 88 PHE A O 1
ATOM 708 N N . ILE A 1 89 ? -0.365 -0.851 -22.687 1.00 66.88 89 ILE A N 1
ATOM 709 C CA . ILE A 1 89 ? -1.354 -0.116 -23.488 1.00 66.88 89 ILE A CA 1
ATOM 710 C C . ILE A 1 89 ? -2.738 -0.178 -22.836 1.00 66.88 89 ILE A C 1
ATOM 712 O O . ILE A 1 89 ? -3.358 0.864 -22.638 1.00 66.88 89 ILE A O 1
ATOM 716 N N . ALA A 1 90 ? -3.214 -1.366 -22.450 1.00 64.38 90 ALA A N 1
ATOM 717 C CA . ALA A 1 90 ? -4.533 -1.535 -21.838 1.00 64.38 90 ALA A CA 1
ATOM 718 C C . ALA A 1 90 ? -4.680 -0.714 -20.545 1.00 64.38 90 ALA A C 1
ATOM 720 O O . ALA A 1 90 ? -5.703 -0.064 -20.318 1.00 64.38 90 ALA A O 1
ATOM 721 N N . ALA A 1 91 ? -3.635 -0.694 -19.720 1.00 55.09 91 ALA A N 1
ATOM 722 C CA . ALA A 1 91 ? -3.606 0.082 -18.493 1.00 55.09 91 ALA A CA 1
ATOM 723 C C . ALA A 1 91 ? -3.575 1.599 -18.775 1.00 55.09 91 ALA A C 1
ATOM 725 O O . ALA A 1 91 ? -4.339 2.354 -18.168 1.00 55.09 91 ALA A O 1
ATOM 726 N N . ASN A 1 92 ? -2.773 2.062 -19.744 1.00 58.62 92 ASN A N 1
ATOM 727 C CA . ASN A 1 92 ? -2.740 3.479 -20.136 1.00 58.62 92 ASN A CA 1
ATOM 728 C C . ASN A 1 92 ? -4.070 3.943 -20.738 1.00 58.62 92 ASN A C 1
ATOM 730 O O . ASN A 1 92 ? -4.522 5.057 -20.442 1.00 58.62 92 ASN A O 1
ATOM 734 N N . GLN A 1 93 ? -4.726 3.089 -21.522 1.00 62.94 93 GLN A N 1
ATOM 735 C CA . GLN A 1 93 ? -6.049 3.350 -22.077 1.00 62.94 93 GLN A CA 1
ATOM 736 C C . GLN A 1 93 ? -7.104 3.469 -20.973 1.00 62.94 93 GLN A C 1
ATOM 738 O O . GLN A 1 93 ? -7.909 4.398 -21.016 1.00 62.94 93 GLN A O 1
ATOM 743 N N . ALA A 1 94 ? -7.070 2.603 -19.956 1.00 58.50 94 ALA A N 1
ATOM 744 C CA . ALA A 1 94 ? -8.008 2.657 -18.834 1.00 58.50 94 ALA A CA 1
ATOM 745 C C . ALA A 1 94 ? -7.897 3.960 -18.019 1.00 58.50 94 ALA A C 1
ATOM 747 O O . ALA A 1 94 ? -8.906 4.474 -17.540 1.00 58.50 94 ALA A O 1
ATOM 748 N N . VAL A 1 95 ? -6.685 4.509 -17.878 1.00 53.31 95 VAL A N 1
ATOM 749 C CA . VAL A 1 95 ? -6.429 5.704 -17.052 1.00 53.31 95 VAL A CA 1
ATOM 750 C C . VAL A 1 95 ? -6.533 7.005 -17.848 1.00 53.31 95 VAL A C 1
ATOM 752 O O . VAL A 1 95 ? -7.069 7.998 -17.359 1.00 53.31 95 VAL A O 1
ATOM 755 N N . THR A 1 96 ? -5.990 7.032 -19.064 1.00 56.59 96 THR A N 1
ATOM 756 C CA . THR A 1 96 ? -5.794 8.270 -19.839 1.00 56.59 96 THR A CA 1
ATOM 757 C C . THR A 1 96 ? -6.482 8.267 -21.200 1.00 56.59 96 THR A C 1
ATOM 759 O O . THR A 1 96 ? -6.511 9.306 -21.857 1.00 56.59 96 THR A O 1
ATOM 762 N N . GLY A 1 97 ? -7.021 7.127 -21.643 1.00 62.97 97 GLY A N 1
ATOM 763 C CA . GLY A 1 97 ? -7.603 6.973 -22.979 1.00 62.97 97 GLY A CA 1
ATOM 764 C C . GLY A 1 97 ? -6.579 7.013 -24.118 1.00 62.97 97 GLY A C 1
ATOM 765 O O . GLY A 1 97 ? -6.963 7.209 -25.267 1.00 62.97 97 GLY A O 1
ATOM 766 N N . THR A 1 98 ? -5.286 6.863 -23.817 1.00 64.44 98 THR A N 1
ATOM 767 C CA . THR A 1 98 ? -4.200 6.854 -24.809 1.00 64.44 98 THR A CA 1
ATOM 768 C C . THR A 1 98 ? -3.362 5.592 -24.664 1.00 64.44 98 THR A C 1
ATOM 770 O O . THR A 1 98 ? -3.260 5.060 -23.563 1.00 64.44 98 THR A O 1
ATOM 773 N N . ASP A 1 99 ? -2.729 5.142 -25.747 1.00 63.81 99 ASP A N 1
ATOM 774 C CA . ASP A 1 99 ? -1.916 3.917 -25.727 1.00 63.81 99 ASP A CA 1
ATOM 775 C C . ASP A 1 99 ? -0.670 4.054 -24.837 1.00 63.81 99 ASP A C 1
ATOM 777 O O . ASP A 1 99 ? -0.216 3.086 -24.231 1.00 63.81 99 ASP A O 1
ATOM 781 N N . TYR A 1 100 ? -0.130 5.272 -24.729 1.00 64.12 100 TYR A N 1
ATOM 782 C CA . TYR A 1 100 ? 1.195 5.520 -24.150 1.00 64.12 100 TYR A CA 1
ATOM 783 C C . TYR A 1 100 ? 1.229 6.625 -23.076 1.00 64.12 100 TYR A C 1
ATOM 785 O O . TYR A 1 100 ? 2.305 6.970 -22.585 1.00 64.12 100 TYR A O 1
ATO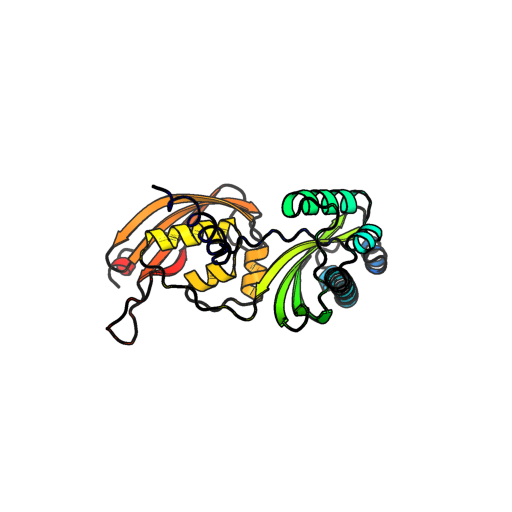M 793 N N . GLY A 1 101 ? 0.069 7.175 -22.698 1.00 57.53 101 GLY A N 1
ATOM 794 C CA . GLY A 1 101 ? -0.066 8.260 -21.721 1.00 57.53 101 GLY A CA 1
ATOM 795 C C . GLY A 1 101 ? 0.223 9.661 -22.287 1.00 57.53 101 GLY A C 1
ATOM 796 O O . GLY A 1 101 ? 0.862 9.835 -23.323 1.00 57.53 101 GLY A O 1
ATOM 797 N N . LEU A 1 102 ? -0.227 10.707 -21.577 1.00 47.75 102 LEU A N 1
ATOM 798 C CA . LEU A 1 102 ? 0.178 12.100 -21.851 1.00 47.75 102 LEU A CA 1
ATOM 799 C C . LEU A 1 102 ? 1.690 12.286 -21.609 1.00 47.75 102 LEU A C 1
ATOM 801 O O . LEU A 1 102 ? 2.298 11.490 -20.903 1.00 47.75 102 LEU A O 1
ATOM 805 N N . ALA A 1 103 ? 2.302 13.372 -22.098 1.00 50.09 103 ALA A N 1
ATOM 806 C CA . ALA A 1 103 ? 3.727 13.707 -21.931 1.00 50.09 103 ALA A CA 1
ATOM 807 C C . ALA A 1 103 ? 3.980 14.846 -20.898 1.00 50.09 103 ALA A C 1
ATOM 809 O O . ALA A 1 103 ? 3.883 16.020 -21.214 1.00 50.09 103 ALA A O 1
ATOM 810 N N . ARG A 1 104 ? 4.311 14.533 -19.643 1.00 51.88 104 ARG A N 1
ATOM 811 C CA . ARG A 1 104 ? 5.022 15.362 -18.664 1.00 51.88 104 ARG A CA 1
ATOM 812 C C . ARG A 1 104 ? 6.469 14.920 -18.752 1.00 51.88 104 ARG A C 1
ATOM 814 O O . ARG A 1 104 ? 6.854 13.913 -18.164 1.00 51.88 104 ARG A O 1
ATOM 821 N N . LEU A 1 105 ? 7.226 15.651 -19.549 1.00 55.78 105 LEU A N 1
ATOM 822 C CA . LEU A 1 105 ? 8.673 15.546 -19.585 1.00 55.78 105 LEU A CA 1
ATOM 823 C C . LEU A 1 105 ? 9.173 15.997 -18.210 1.00 55.78 105 LEU A C 1
ATOM 825 O O . LEU A 1 105 ? 9.157 17.187 -17.899 1.00 55.78 105 LEU A O 1
ATOM 829 N N . GLY A 1 106 ? 9.493 15.035 -17.352 1.00 65.19 106 GLY A N 1
ATOM 830 C CA . GLY A 1 106 ? 10.185 15.301 -16.101 1.00 65.19 106 GLY A CA 1
ATOM 831 C C . GLY A 1 106 ? 11.666 15.002 -16.290 1.00 65.19 106 GLY A C 1
ATOM 832 O O . GLY A 1 106 ? 12.031 14.117 -17.061 1.00 65.19 106 GLY A O 1
ATOM 833 N N . LYS A 1 107 ? 12.542 15.719 -15.599 1.00 75.31 107 LYS A N 1
ATOM 834 C CA . LYS A 1 107 ? 13.959 15.371 -15.542 1.00 75.31 107 LYS A CA 1
ATOM 835 C C . LYS A 1 107 ? 14.195 14.557 -14.278 1.00 75.31 107 LYS A C 1
ATOM 837 O O . LYS A 1 107 ? 13.947 15.036 -13.176 1.00 75.31 107 LYS A O 1
ATOM 842 N N . LEU A 1 108 ? 14.655 13.319 -14.447 1.00 81.69 108 LEU A N 1
ATOM 843 C CA . LEU A 1 108 ? 15.183 12.536 -13.335 1.00 81.69 108 LEU A CA 1
ATOM 844 C C . LEU A 1 108 ? 16.501 13.178 -12.894 1.00 81.69 108 LEU A C 1
ATOM 846 O O . LEU A 1 108 ? 17.437 13.256 -13.689 1.00 81.69 108 LEU A O 1
ATOM 850 N N . GLU A 1 109 ? 16.562 13.640 -11.649 1.00 87.31 109 GLU A N 1
ATOM 851 C CA . GLU A 1 109 ? 17.783 14.196 -11.056 1.00 87.31 109 GLU A CA 1
ATOM 852 C C . GLU A 1 109 ? 18.605 13.085 -10.396 1.00 87.31 109 GLU A C 1
ATOM 854 O O . GLU A 1 109 ? 19.817 13.009 -10.587 1.00 87.31 109 GLU A O 1
ATOM 859 N N . SER A 1 110 ? 17.947 12.181 -9.663 1.00 89.00 110 SER A N 1
ATOM 860 C CA . SER A 1 110 ? 18.588 10.998 -9.083 1.00 89.00 110 SER A CA 1
ATOM 861 C C . SER A 1 110 ? 17.589 9.878 -8.798 1.00 89.00 110 SER A C 1
ATOM 863 O O . SER A 1 110 ? 16.448 10.139 -8.411 1.00 89.00 110 SER A O 1
ATOM 865 N N . CYS A 1 111 ? 18.059 8.636 -8.894 1.00 87.94 111 CYS A N 1
ATOM 866 C CA . CYS A 1 111 ? 17.390 7.440 -8.391 1.00 87.94 111 CYS A CA 1
ATOM 867 C C . CYS A 1 111 ? 18.367 6.711 -7.461 1.00 87.94 111 CYS A C 1
ATOM 869 O O . CYS A 1 111 ? 19.466 6.352 -7.883 1.00 87.94 111 CYS A O 1
ATOM 871 N N . THR A 1 112 ? 17.984 6.534 -6.199 1.00 90.00 112 THR A N 1
ATOM 872 C CA . THR A 1 112 ? 18.806 5.866 -5.182 1.00 90.00 112 THR A CA 1
ATOM 873 C C . THR A 1 112 ? 18.058 4.652 -4.665 1.00 90.00 112 THR A C 1
ATOM 875 O O . THR A 1 112 ? 16.976 4.794 -4.102 1.00 90.00 112 THR A O 1
ATOM 878 N N . ILE A 1 113 ? 18.631 3.459 -4.812 1.00 88.38 113 ILE A N 1
ATOM 879 C CA . ILE A 1 113 ? 18.053 2.247 -4.226 1.00 88.38 113 ILE A CA 1
ATOM 880 C C . ILE A 1 113 ? 18.261 2.284 -2.712 1.00 88.38 113 ILE A C 1
ATOM 882 O O . ILE A 1 113 ? 19.389 2.382 -2.235 1.00 88.38 113 ILE A O 1
ATOM 886 N N . LEU A 1 114 ? 17.163 2.232 -1.961 1.00 87.50 114 LEU A N 1
ATOM 887 C CA . LEU A 1 114 ? 17.165 2.196 -0.500 1.00 87.50 114 LEU A CA 1
ATOM 888 C C . LEU A 1 114 ? 17.252 0.760 0.016 1.00 87.50 114 LEU A C 1
ATOM 890 O O . LEU A 1 114 ? 17.950 0.489 0.990 1.00 87.50 114 LEU A O 1
ATOM 894 N N . THR A 1 115 ? 16.514 -0.164 -0.598 1.00 85.81 115 THR A N 1
ATOM 895 C CA . THR A 1 115 ? 16.448 -1.572 -0.177 1.00 85.81 115 THR A CA 1
ATOM 896 C C . THR A 1 115 ? 16.002 -2.448 -1.342 1.00 85.81 115 THR A C 1
ATOM 898 O O . THR A 1 115 ? 15.182 -2.026 -2.156 1.00 85.81 115 THR A O 1
ATOM 901 N N . ILE A 1 116 ? 16.520 -3.674 -1.395 1.00 82.31 116 ILE A N 1
ATOM 902 C CA . ILE A 1 116 ? 16.030 -4.768 -2.239 1.00 82.31 116 ILE A CA 1
ATOM 903 C C . ILE A 1 116 ? 15.680 -5.909 -1.283 1.00 82.31 116 ILE A C 1
ATOM 905 O O . ILE A 1 116 ? 16.485 -6.226 -0.411 1.00 82.31 116 ILE A O 1
ATOM 909 N N . ASN A 1 117 ? 14.474 -6.456 -1.403 1.00 73.88 117 ASN A N 1
ATOM 910 C CA . ASN A 1 117 ? 13.981 -7.566 -0.591 1.00 73.88 117 ASN A CA 1
ATOM 911 C C . ASN A 1 117 ? 13.156 -8.493 -1.483 1.00 73.88 117 ASN A C 1
ATOM 913 O O . ASN A 1 117 ? 12.140 -8.053 -2.037 1.00 73.88 117 ASN A O 1
ATOM 917 N N . ASP A 1 118 ? 13.602 -9.740 -1.635 1.00 73.81 118 ASP A N 1
ATOM 918 C CA . ASP A 1 118 ? 13.057 -10.696 -2.601 1.00 73.81 118 ASP A CA 1
ATOM 919 C C . ASP A 1 118 ? 12.853 -10.019 -3.973 1.00 73.81 118 ASP A C 1
ATOM 921 O O . ASP A 1 118 ? 13.778 -9.529 -4.608 1.00 73.81 118 ASP A O 1
ATOM 925 N N . ASN A 1 119 ? 11.603 -9.891 -4.407 1.00 73.56 119 ASN A N 1
ATOM 926 C CA . ASN A 1 119 ? 11.218 -9.293 -5.675 1.00 73.56 119 ASN A CA 1
ATOM 927 C C . ASN A 1 119 ? 10.711 -7.855 -5.513 1.00 73.56 119 ASN A C 1
ATOM 929 O O . ASN A 1 119 ? 9.906 -7.395 -6.315 1.00 73.56 119 ASN A O 1
ATOM 933 N N . THR A 1 120 ? 11.100 -7.144 -4.461 1.00 75.12 120 THR A N 1
ATOM 934 C CA . THR A 1 120 ? 10.624 -5.785 -4.190 1.00 75.12 120 THR A CA 1
ATOM 935 C C . THR A 1 120 ? 11.797 -4.840 -3.991 1.00 75.12 120 THR A C 1
ATOM 937 O O . THR A 1 120 ? 12.712 -5.112 -3.220 1.00 75.12 120 THR A O 1
ATOM 940 N N . VAL A 1 121 ? 11.762 -3.700 -4.674 1.00 80.88 121 VAL A N 1
ATOM 941 C CA . VAL A 1 121 ? 12.788 -2.664 -4.592 1.00 80.88 121 VAL A CA 1
ATOM 942 C C . VAL A 1 121 ? 12.173 -1.377 -4.076 1.00 80.88 121 VAL A C 1
ATOM 944 O O . VAL A 1 121 ? 11.159 -0.906 -4.580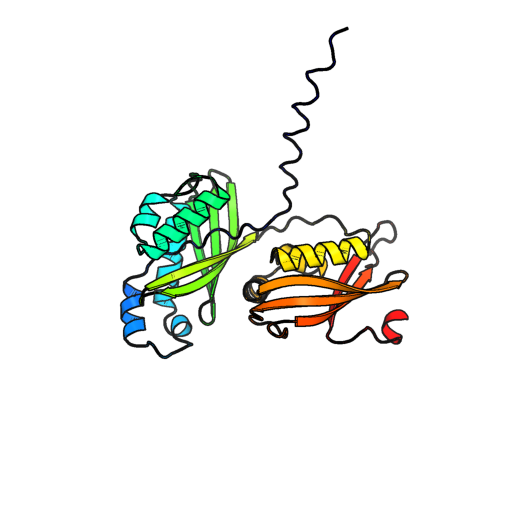 1.00 80.88 121 VAL A O 1
ATOM 947 N N . LEU A 1 122 ? 12.810 -0.788 -3.079 1.00 84.25 122 LEU A N 1
ATOM 948 C CA . LEU A 1 122 ? 12.483 0.524 -2.552 1.00 84.25 122 LEU A CA 1
ATOM 949 C C . LEU A 1 122 ? 13.505 1.521 -3.098 1.00 84.25 122 LEU A C 1
ATOM 951 O O . LEU A 1 122 ? 14.705 1.350 -2.883 1.00 84.25 122 LEU A O 1
ATOM 955 N N . ALA A 1 123 ? 13.050 2.554 -3.796 1.00 86.00 123 ALA A N 1
ATOM 956 C CA . ALA A 1 123 ? 13.903 3.551 -4.429 1.00 86.00 123 ALA A CA 1
ATOM 957 C C . ALA A 1 123 ? 13.475 4.970 -4.042 1.00 86.00 123 ALA A C 1
ATOM 959 O O . ALA A 1 123 ? 12.295 5.310 -4.068 1.00 86.00 123 ALA A O 1
ATOM 960 N N . GLN A 1 124 ? 14.437 5.824 -3.715 1.00 88.25 124 GLN A N 1
ATOM 961 C CA . GLN A 1 124 ? 14.222 7.252 -3.545 1.00 88.25 124 GLN A CA 1
ATOM 962 C C . GLN A 1 124 ? 14.440 7.969 -4.873 1.00 88.25 124 GLN A C 1
ATOM 964 O O . GLN A 1 124 ? 15.492 7.838 -5.502 1.00 88.25 124 GLN A O 1
ATOM 969 N N . ILE A 1 125 ? 13.448 8.756 -5.274 1.00 85.56 125 ILE A N 1
ATOM 970 C CA . ILE A 1 125 ? 13.441 9.503 -6.523 1.00 85.56 125 ILE A CA 1
ATOM 971 C C . ILE A 1 125 ? 13.491 10.992 -6.226 1.00 85.56 125 ILE A C 1
ATOM 973 O O . ILE A 1 125 ? 12.648 11.512 -5.494 1.00 85.56 125 ILE A O 1
ATOM 977 N N . ASN A 1 126 ? 14.437 11.676 -6.865 1.00 87.62 126 ASN A N 1
ATOM 978 C CA . ASN A 1 126 ? 14.421 13.126 -7.001 1.00 87.62 126 ASN A CA 1
ATOM 979 C C . ASN A 1 126 ? 14.270 13.466 -8.477 1.00 87.62 126 ASN A C 1
ATOM 981 O O . ASN A 1 126 ? 15.015 12.968 -9.327 1.00 87.62 126 ASN A O 1
ATOM 985 N N . ALA A 1 127 ? 13.307 14.318 -8.783 1.00 84.12 127 ALA A N 1
ATOM 986 C CA . ALA A 1 127 ? 13.022 14.731 -10.140 1.00 84.12 127 ALA A CA 1
ATOM 987 C C . ALA A 1 127 ? 12.507 16.164 -10.193 1.00 84.12 127 ALA A C 1
ATOM 989 O O . ALA A 1 127 ? 12.175 16.766 -9.174 1.00 84.12 127 ALA A O 1
ATOM 990 N N . SER A 1 128 ? 12.414 16.708 -11.396 1.00 79.56 128 SER A N 1
ATOM 991 C CA . SER A 1 128 ? 11.808 18.006 -11.655 1.00 79.56 128 SER A CA 1
ATOM 992 C C . SER A 1 128 ? 10.782 17.900 -12.779 1.00 79.56 128 SER A C 1
ATOM 994 O O . SER A 1 128 ? 11.009 17.248 -13.799 1.00 79.56 128 SER A O 1
ATOM 996 N N . TYR A 1 129 ? 9.621 18.522 -12.589 1.00 73.94 129 TYR A N 1
ATOM 997 C CA . TYR A 1 129 ? 8.583 18.663 -13.610 1.00 73.94 129 TYR A CA 1
ATOM 998 C C . TYR A 1 129 ? 8.528 20.134 -14.029 1.00 73.94 129 TYR A C 1
ATOM 1000 O O . TYR A 1 129 ? 7.847 20.946 -13.403 1.00 73.94 129 TYR A O 1
ATOM 1008 N N . GLY A 1 130 ? 9.304 20.492 -15.057 1.00 73.38 130 GLY A N 1
ATOM 1009 C CA . GLY A 1 130 ? 9.638 21.896 -15.317 1.00 73.38 130 GLY A CA 1
ATOM 1010 C C . GLY A 1 130 ? 10.443 22.471 -14.149 1.00 73.38 130 GLY A C 1
ATOM 1011 O O . GLY A 1 130 ? 11.370 21.825 -13.671 1.00 73.38 130 GLY A O 1
ATOM 1012 N N . ASP A 1 131 ? 10.043 23.636 -13.641 1.00 75.31 131 ASP A N 1
ATOM 1013 C CA . ASP A 1 131 ? 10.704 24.292 -12.500 1.00 75.31 131 ASP A CA 1
ATOM 1014 C C . ASP A 1 131 ? 10.234 23.772 -11.128 1.00 75.31 131 ASP A C 1
ATOM 1016 O O . ASP A 1 131 ? 10.615 24.311 -10.091 1.00 75.31 131 ASP A O 1
ATOM 1020 N N . THR A 1 132 ? 9.377 22.745 -11.097 1.00 76.38 132 THR A N 1
ATOM 1021 C CA . THR A 1 132 ? 8.844 22.187 -9.846 1.00 76.38 132 THR A CA 1
ATOM 1022 C C . THR A 1 132 ? 9.658 20.961 -9.429 1.00 76.38 132 THR A C 1
ATOM 1024 O O . THR A 1 132 ? 9.497 19.903 -10.049 1.00 76.38 132 THR A O 1
ATOM 1027 N N . PRO A 1 133 ? 10.531 21.059 -8.407 1.00 80.88 133 PRO A N 1
ATOM 1028 C CA . PRO A 1 133 ? 11.198 19.890 -7.854 1.00 80.88 133 PRO A CA 1
ATOM 1029 C C . PRO A 1 133 ? 10.185 18.985 -7.146 1.00 80.88 133 PRO A C 1
ATOM 1031 O O . PRO A 1 133 ? 9.235 19.453 -6.522 1.00 80.88 133 PRO A O 1
ATOM 1034 N N . ALA A 1 134 ? 10.410 17.680 -7.232 1.00 80.19 134 ALA A N 1
ATOM 1035 C CA . ALA A 1 134 ? 9.623 16.650 -6.579 1.00 80.19 134 ALA A CA 1
ATOM 1036 C C . ALA A 1 134 ? 10.556 15.581 -6.005 1.00 80.19 134 ALA A C 1
ATOM 1038 O O . ALA A 1 134 ? 11.503 15.145 -6.664 1.00 80.19 134 ALA A O 1
ATOM 1039 N N . ALA A 1 135 ? 10.262 15.144 -4.784 1.00 83.38 135 ALA A N 1
ATOM 1040 C CA . ALA A 1 135 ? 10.988 14.078 -4.115 1.00 83.38 135 ALA A CA 1
ATOM 1041 C C . ALA A 1 135 ? 9.992 13.092 -3.504 1.00 83.38 135 ALA A C 1
ATOM 1043 O O . ALA A 1 135 ? 9.086 13.485 -2.762 1.00 83.38 135 ALA A O 1
ATOM 1044 N N . TYR A 1 136 ? 10.142 11.816 -3.838 1.00 79.75 136 TYR A N 1
ATOM 1045 C CA . TYR A 1 136 ? 9.238 10.765 -3.387 1.00 79.75 136 TYR A CA 1
ATOM 1046 C C . TYR A 1 136 ? 9.942 9.414 -3.315 1.00 79.75 136 TYR A C 1
ATOM 1048 O O . TYR A 1 136 ? 10.964 9.179 -3.961 1.00 79.75 136 TYR A O 1
ATOM 1056 N N . THR A 1 137 ? 9.374 8.510 -2.527 1.00 81.62 137 THR A N 1
ATOM 1057 C CA . THR A 1 137 ? 9.815 7.117 -2.443 1.00 81.62 137 THR A CA 1
ATOM 1058 C C . THR A 1 137 ? 8.928 6.252 -3.330 1.00 81.62 137 THR A C 1
ATOM 1060 O O . THR A 1 137 ? 7.711 6.408 -3.299 1.00 81.62 137 THR A O 1
ATOM 1063 N N . LEU A 1 138 ? 9.530 5.354 -4.109 1.00 79.50 138 LEU A N 1
ATOM 1064 C CA . LEU A 1 138 ? 8.874 4.331 -4.918 1.00 79.50 138 LEU A CA 1
ATOM 1065 C C . LEU A 1 138 ? 9.111 2.945 -4.321 1.00 79.50 138 LEU A C 1
ATOM 1067 O O . LEU A 1 138 ? 10.245 2.591 -4.017 1.00 79.50 138 LEU A O 1
ATOM 1071 N N . VAL A 1 139 ? 8.058 2.141 -4.228 1.00 77.44 139 VAL A N 1
ATOM 1072 C CA . VAL A 1 139 ? 8.152 0.685 -4.130 1.00 77.44 139 VAL A CA 1
ATOM 1073 C C . VAL A 1 139 ? 7.891 0.105 -5.504 1.00 77.44 139 VAL A C 1
ATOM 1075 O O . VAL A 1 139 ? 6.892 0.454 -6.122 1.00 77.44 139 VAL A O 1
ATOM 1078 N N . LEU A 1 140 ? 8.774 -0.778 -5.945 1.00 77.12 140 LEU A N 1
ATOM 1079 C CA . LEU A 1 140 ? 8.801 -1.411 -7.250 1.00 77.12 140 LEU A CA 1
ATOM 1080 C C . LEU A 1 140 ? 8.734 -2.925 -7.063 1.00 77.12 140 LEU A C 1
ATOM 1082 O O . LEU A 1 140 ? 9.548 -3.481 -6.333 1.00 77.12 140 LEU A O 1
ATOM 1086 N N . THR A 1 141 ? 7.811 -3.608 -7.728 1.00 73.06 141 THR A N 1
ATOM 1087 C CA . THR A 1 141 ? 7.781 -5.079 -7.742 1.00 73.06 141 THR A CA 1
ATOM 1088 C C . THR A 1 141 ? 8.463 -5.610 -8.994 1.00 73.06 141 THR A C 1
ATOM 1090 O O . THR A 1 141 ? 8.075 -5.255 -10.099 1.00 73.06 141 THR A O 1
ATOM 1093 N N . LEU A 1 142 ? 9.453 -6.475 -8.820 1.00 69.12 142 LEU A N 1
ATOM 1094 C CA . LEU A 1 142 ? 10.124 -7.234 -9.861 1.00 69.12 142 LEU A CA 1
ATOM 1095 C C . LEU A 1 142 ? 9.292 -8.477 -10.203 1.00 69.12 142 LEU A C 1
ATOM 1097 O O . LEU A 1 142 ? 8.919 -9.246 -9.320 1.00 69.12 142 LEU A O 1
ATOM 1101 N N . ILE A 1 143 ? 9.009 -8.714 -11.478 1.00 63.97 143 ILE A N 1
ATOM 1102 C CA . ILE A 1 143 ? 8.320 -9.926 -11.937 1.00 63.97 143 ILE A CA 1
ATOM 1103 C C . ILE A 1 143 ? 9.113 -10.575 -13.049 1.00 63.97 143 ILE A C 1
ATOM 1105 O O . ILE A 1 143 ? 9.549 -9.888 -13.959 1.00 63.97 143 ILE A O 1
ATOM 1109 N N . SER A 1 144 ? 9.251 -11.897 -12.986 1.00 55.72 144 SER A N 1
ATOM 1110 C CA . SER A 1 144 ? 9.806 -12.720 -14.056 1.00 55.72 144 SER A CA 1
ATOM 1111 C C . SER A 1 144 ? 8.682 -13.280 -14.929 1.00 55.72 144 SER A C 1
ATOM 1113 O O . SER A 1 144 ? 7.946 -14.158 -14.482 1.00 55.72 144 SER A O 1
ATOM 1115 N N . GLU A 1 145 ? 8.607 -12.873 -16.190 1.00 51.47 145 GLU A N 1
ATOM 1116 C CA . GLU A 1 145 ? 7.754 -13.490 -17.213 1.00 51.47 145 GLU A CA 1
ATOM 1117 C C . GLU A 1 145 ? 8.582 -13.895 -18.423 1.00 51.47 145 GLU A C 1
ATOM 1119 O O . GLU A 1 145 ? 9.385 -13.108 -18.907 1.00 51.47 145 GLU A O 1
ATOM 1124 N N . ASP A 1 146 ? 8.415 -15.125 -18.910 1.00 52.09 146 ASP A N 1
ATOM 1125 C CA . ASP A 1 146 ? 9.156 -15.635 -20.073 1.00 52.09 146 ASP A CA 1
ATOM 1126 C C . ASP A 1 146 ? 10.676 -15.388 -19.976 1.00 52.09 146 ASP A C 1
ATOM 1128 O O . ASP A 1 146 ? 11.321 -14.940 -20.921 1.00 52.09 146 ASP A O 1
ATOM 113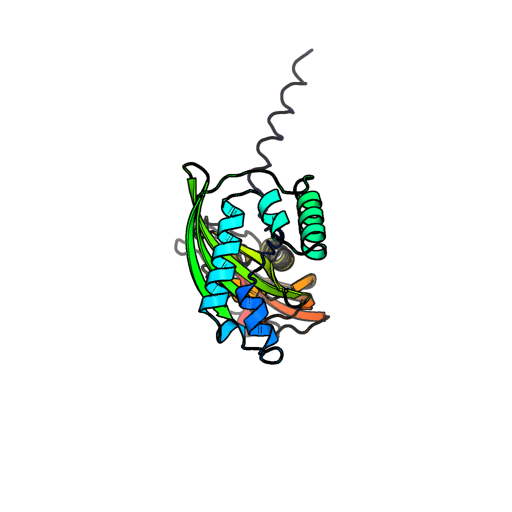2 N N . GLN A 1 147 ? 11.247 -15.641 -18.788 1.00 47.25 147 GLN A N 1
ATOM 1133 C CA . GLN A 1 147 ? 12.660 -15.382 -18.443 1.00 47.25 147 GLN A CA 1
ATOM 1134 C C . GLN A 1 147 ? 13.082 -13.904 -18.538 1.00 47.25 147 GLN A C 1
ATOM 1136 O O . GLN A 1 147 ? 14.269 -13.592 -18.558 1.00 47.25 147 GLN A O 1
ATOM 1141 N N . THR A 1 148 ? 12.114 -12.992 -18.576 1.00 44.72 148 THR A N 1
ATOM 1142 C CA . THR A 1 148 ? 12.277 -11.542 -18.631 1.00 44.72 148 THR A CA 1
ATOM 1143 C C . THR A 1 148 ? 11.832 -10.925 -17.325 1.00 44.72 148 THR A C 1
ATOM 1145 O O . THR A 1 148 ? 10.697 -11.133 -16.909 1.00 44.72 148 THR A O 1
ATOM 1148 N N . TRP A 1 149 ? 12.703 -10.142 -16.688 1.00 48.97 149 TRP A N 1
ATOM 1149 C CA . TRP A 1 149 ? 12.290 -9.390 -15.512 1.00 48.97 149 TRP A CA 1
ATOM 1150 C C . TRP A 1 149 ? 11.786 -8.009 -15.854 1.00 48.97 149 TRP A C 1
ATOM 1152 O O . TRP A 1 149 ? 12.326 -7.330 -16.726 1.00 48.97 149 TRP A O 1
ATOM 1162 N N . LEU A 1 150 ? 10.745 -7.640 -15.128 1.00 56.09 150 LEU A N 1
ATOM 1163 C CA . LEU A 1 150 ? 9.906 -6.483 -15.340 1.00 56.09 150 LEU A CA 1
ATOM 1164 C C . LEU A 1 150 ? 9.715 -5.779 -14.005 1.00 56.09 150 LEU A C 1
ATOM 1166 O O . LEU A 1 150 ? 9.726 -6.429 -12.963 1.00 56.09 150 LEU A O 1
ATOM 1170 N N . VAL A 1 151 ? 9.457 -4.477 -14.033 1.00 60.81 151 VAL A N 1
ATOM 1171 C CA . VAL A 1 151 ? 8.936 -3.763 -12.867 1.00 60.81 151 VAL A CA 1
ATOM 1172 C C . VAL A 1 151 ? 7.412 -3.626 -13.016 1.00 60.81 151 VAL A C 1
ATOM 1174 O O . VAL A 1 151 ? 6.933 -2.823 -13.805 1.00 60.81 151 VAL A O 1
ATOM 1177 N N . ASP A 1 152 ? 6.636 -4.446 -12.310 1.00 53.34 152 ASP A N 1
ATOM 1178 C CA . ASP A 1 152 ? 5.184 -4.607 -12.522 1.00 53.34 152 ASP A CA 1
ATOM 1179 C C . ASP A 1 152 ? 4.304 -3.672 -11.693 1.00 53.34 152 ASP A C 1
ATOM 1181 O O . ASP A 1 152 ? 3.261 -3.230 -12.153 1.00 53.34 152 ASP A O 1
ATOM 1185 N N . GLN A 1 153 ? 4.665 -3.367 -10.451 1.00 60.25 153 GLN A N 1
ATOM 1186 C CA . GLN A 1 153 ? 3.815 -2.526 -9.605 1.00 60.25 153 GLN A CA 1
ATOM 1187 C C . GLN A 1 153 ? 4.636 -1.443 -8.960 1.00 60.25 153 GLN A C 1
ATOM 1189 O O . GLN A 1 153 ? 5.700 -1.707 -8.401 1.00 60.25 153 GLN A O 1
ATOM 1194 N N . MET A 1 154 ? 4.121 -0.222 -9.057 1.00 63.97 154 MET A N 1
ATOM 1195 C CA . MET A 1 154 ? 4.720 0.940 -8.442 1.00 63.97 154 MET A CA 1
ATOM 1196 C C . MET A 1 154 ? 3.755 1.545 -7.433 1.00 63.97 154 MET A C 1
ATOM 1198 O O . MET A 1 154 ? 2.624 1.898 -7.765 1.00 63.97 154 MET A O 1
ATOM 1202 N N . ARG A 1 155 ? 4.211 1.691 -6.192 1.00 67.38 155 ARG A N 1
ATOM 1203 C CA . ARG A 1 155 ? 3.549 2.535 -5.192 1.00 67.38 155 ARG A CA 1
ATOM 1204 C C . ARG A 1 155 ? 4.472 3.651 -4.800 1.00 67.38 155 ARG A C 1
ATOM 1206 O O . ARG A 1 155 ? 5.675 3.444 -4.706 1.00 67.38 155 ARG A O 1
ATOM 1213 N N . TRP A 1 156 ? 3.917 4.828 -4.567 1.00 69.38 156 TRP A N 1
ATOM 1214 C CA . TRP A 1 156 ? 4.731 5.994 -4.294 1.00 69.38 156 TRP A CA 1
ATOM 1215 C C . TRP A 1 156 ? 4.197 6.804 -3.124 1.00 69.38 156 TRP A C 1
ATOM 1217 O O . TRP A 1 156 ? 3.008 6.770 -2.803 1.00 69.38 156 TRP A O 1
ATOM 1227 N N . MET A 1 157 ? 5.109 7.511 -2.471 1.00 76.69 157 MET A N 1
ATOM 1228 C CA . MET A 1 157 ? 4.820 8.364 -1.331 1.00 76.69 157 MET A CA 1
ATOM 1229 C C . MET A 1 157 ? 5.641 9.642 -1.439 1.00 76.69 157 MET A C 1
ATOM 1231 O O . MET A 1 157 ? 6.868 9.574 -1.527 1.00 76.69 157 MET A O 1
ATOM 1235 N N . GLU A 1 158 ? 4.968 10.793 -1.420 1.00 77.69 158 GLU A N 1
ATOM 1236 C CA . GLU A 1 158 ? 5.626 12.099 -1.320 1.00 77.69 158 GLU A CA 1
ATOM 1237 C C . GLU A 1 158 ? 6.464 12.169 -0.047 1.00 77.69 158 GLU A C 1
ATOM 1239 O O . GLU A 1 158 ? 6.025 11.734 1.022 1.00 77.69 158 GLU A O 1
ATOM 1244 N N . ASN A 1 159 ? 7.669 12.727 -0.169 1.00 69.56 159 ASN A N 1
ATOM 1245 C CA . ASN A 1 159 ? 8.517 12.968 0.994 1.00 69.56 159 ASN A CA 1
ATOM 1246 C C . ASN A 1 159 ? 7.960 14.111 1.857 1.00 69.56 159 ASN A C 1
ATOM 1248 O O . ASN A 1 159 ? 8.127 14.088 3.073 1.00 69.56 159 ASN A O 1
ATOM 1252 N N . ASP A 1 160 ? 7.306 15.096 1.235 1.00 65.69 160 ASP A N 1
ATOM 1253 C CA . ASP A 1 160 ? 6.637 16.189 1.938 1.00 65.69 160 ASP A CA 1
ATOM 1254 C C . ASP A 1 160 ? 5.159 15.841 2.145 1.00 65.69 160 ASP A C 1
ATOM 1256 O O . ASP A 1 160 ? 4.356 15.874 1.213 1.00 65.69 160 ASP A O 1
ATOM 1260 N N . GLN A 1 161 ? 4.805 15.447 3.368 1.00 66.38 161 GLN A N 1
ATOM 1261 C CA . GLN A 1 161 ? 3.427 15.121 3.718 1.00 66.38 161 GLN A CA 1
ATOM 1262 C C . GLN A 1 161 ? 2.764 16.325 4.369 1.00 66.38 161 GLN A C 1
ATOM 1264 O O . GLN A 1 161 ? 2.979 16.615 5.547 1.00 66.38 161 GLN A O 1
ATOM 1269 N N . SER A 1 162 ? 1.917 17.009 3.597 1.00 60.41 162 SER A N 1
ATOM 1270 C CA . SER A 1 162 ? 1.087 18.085 4.134 1.00 60.41 162 SER A CA 1
ATOM 1271 C C . SER A 1 162 ? 0.233 17.570 5.303 1.00 60.41 162 SER A C 1
ATOM 1273 O O . SER A 1 162 ? -0.399 16.513 5.174 1.00 60.41 162 SER A O 1
ATOM 1275 N N . PRO A 1 163 ? 0.160 18.309 6.427 1.00 58.69 163 PRO A N 1
ATOM 1276 C CA . PRO A 1 163 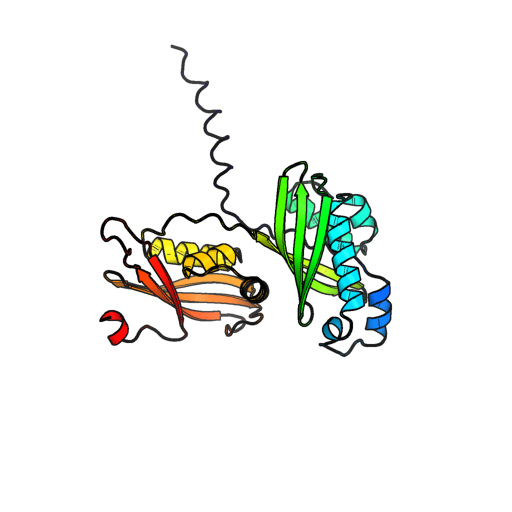? -0.700 17.955 7.548 1.00 58.69 163 PRO A CA 1
ATOM 1277 C C . PRO A 1 163 ? -2.146 17.792 7.080 1.00 58.69 163 PRO A C 1
ATOM 1279 O O . PRO A 1 163 ? -2.727 18.697 6.476 1.00 58.69 163 PRO A O 1
ATOM 1282 N N . ARG A 1 164 ? -2.736 16.627 7.347 1.00 68.12 164 ARG A N 1
ATOM 1283 C CA . ARG A 1 164 ? -4.138 16.359 7.011 1.00 68.12 164 ARG A CA 1
ATOM 1284 C C . ARG A 1 164 ? -5.051 16.912 8.102 1.00 68.12 164 ARG A C 1
ATOM 1286 O O . ARG A 1 164 ? -4.675 16.959 9.273 1.00 68.12 164 ARG A O 1
ATOM 1293 N N . SER A 1 165 ? -6.249 17.351 7.712 1.00 68.75 165 SER A N 1
ATOM 1294 C CA . SER A 1 165 ? -7.240 17.876 8.655 1.00 68.75 165 SER A CA 1
ATOM 1295 C C . SER A 1 165 ? -7.572 16.842 9.743 1.00 68.75 165 SER A C 1
ATOM 1297 O O . SER A 1 165 ? -7.638 15.648 9.434 1.00 68.75 165 SER A O 1
ATOM 1299 N N . PRO A 1 166 ? -7.806 17.273 10.997 1.00 76.06 166 PRO A N 1
ATOM 1300 C CA . PRO A 1 166 ? -8.164 16.363 12.078 1.00 76.06 166 PRO A CA 1
ATOM 1301 C C . PRO A 1 166 ? -9.426 15.560 11.758 1.00 76.06 166 PRO A C 1
ATOM 1303 O O . PRO A 1 166 ? -10.392 16.090 11.210 1.00 76.06 166 PRO A O 1
ATOM 1306 N N . VAL A 1 167 ? -9.439 14.287 12.150 1.00 85.88 167 VAL A N 1
ATOM 1307 C CA . VAL A 1 167 ? -10.633 13.443 12.051 1.00 85.88 167 VAL A CA 1
ATOM 1308 C C . VAL A 1 167 ? -11.555 13.733 13.235 1.00 85.88 167 VAL A C 1
ATOM 1310 O O . VAL A 1 167 ? -11.169 13.551 14.389 1.00 85.88 167 VAL A O 1
ATOM 1313 N N . GLU A 1 168 ? -12.784 14.172 12.976 1.00 88.06 168 GLU A N 1
ATOM 1314 C CA . GLU A 1 168 ? -13.657 14.737 14.016 1.00 88.06 168 GLU A CA 1
ATOM 1315 C C . GLU A 1 168 ? -14.455 13.676 14.792 1.00 88.06 168 GLU A C 1
ATOM 1317 O O . GLU A 1 168 ? -14.879 13.917 15.925 1.00 88.06 168 GLU A O 1
ATOM 1322 N N . SER A 1 169 ? -14.630 12.476 14.226 1.00 91.88 169 SER A N 1
ATOM 1323 C CA . SER A 1 169 ? -15.402 11.377 14.832 1.00 91.88 169 SER A CA 1
ATOM 1324 C C . SER A 1 169 ? -14.763 10.000 14.632 1.00 91.88 169 SER A C 1
ATOM 1326 O O . SER A 1 169 ? -14.011 9.776 13.682 1.00 91.88 169 SER A O 1
ATOM 1328 N N . ALA A 1 170 ? -15.105 9.048 15.506 1.00 93.56 170 ALA A N 1
ATOM 1329 C CA . ALA A 1 170 ? -14.649 7.663 15.394 1.00 93.56 170 ALA A CA 1
ATOM 1330 C C . ALA A 1 170 ? -15.170 6.992 14.108 1.00 93.56 170 ALA A C 1
ATOM 1332 O O . ALA A 1 170 ? -14.469 6.200 13.483 1.00 93.56 170 ALA A O 1
ATOM 1333 N N . GLU A 1 171 ? -16.380 7.343 13.674 1.00 94.69 171 GLU A N 1
ATOM 1334 C CA . GLU A 1 171 ? -16.993 6.846 12.444 1.00 94.69 171 GLU A CA 1
ATOM 1335 C C . GLU A 1 171 ? -16.287 7.375 11.191 1.00 94.69 171 GLU A C 1
ATOM 1337 O O . GLU A 1 171 ? -16.086 6.630 10.232 1.00 94.69 171 GLU A O 1
ATOM 1342 N N . GLN A 1 172 ? -15.882 8.649 11.185 1.00 93.44 172 GLN A N 1
ATOM 1343 C CA . GLN A 1 172 ? -15.034 9.177 10.113 1.00 93.44 172 GLN A CA 1
ATOM 1344 C C . GLN A 1 172 ? -13.666 8.487 10.105 1.00 93.44 172 GLN A C 1
ATOM 1346 O O . GLN A 1 172 ? -13.151 8.192 9.028 1.00 93.44 172 GLN A O 1
ATOM 1351 N N . LEU A 1 173 ? -13.101 8.187 11.280 1.00 94.38 173 LEU A N 1
ATOM 1352 C CA . LEU A 1 173 ? -11.805 7.518 11.403 1.00 94.38 173 LEU A CA 1
ATOM 1353 C C . LEU A 1 173 ? -11.825 6.117 10.788 1.00 94.38 173 LEU A C 1
ATOM 1355 O O . LEU A 1 173 ? -10.967 5.804 9.965 1.00 94.38 173 LEU A O 1
ATOM 1359 N N . VAL A 1 174 ? -12.808 5.285 11.145 1.00 96.12 174 VAL A N 1
ATOM 1360 C CA . VAL A 1 174 ? -12.894 3.916 10.611 1.00 96.12 174 VAL A CA 1
ATOM 1361 C C . VAL A 1 174 ? -13.180 3.906 9.109 1.00 96.12 174 VAL A C 1
ATOM 1363 O O . VAL A 1 174 ? -12.579 3.113 8.390 1.00 96.12 174 VAL A O 1
ATOM 1366 N N . LYS A 1 175 ? -14.003 4.834 8.601 1.00 94.75 175 LYS A N 1
ATOM 1367 C CA . LYS A 1 175 ? -14.223 4.980 7.153 1.00 94.75 175 LYS A CA 1
ATOM 1368 C C . LYS A 1 175 ? -12.947 5.388 6.428 1.00 94.75 175 LYS A C 1
ATOM 1370 O O . LYS A 1 175 ? -12.594 4.781 5.423 1.00 94.75 175 LYS A O 1
ATOM 1375 N N . ALA A 1 176 ? -12.219 6.366 6.968 1.00 92.19 176 ALA A N 1
ATOM 1376 C CA . ALA A 1 176 ? -10.939 6.781 6.411 1.00 92.19 176 ALA A CA 1
ATOM 1377 C C . ALA A 1 176 ? -9.914 5.639 6.417 1.00 92.19 176 ALA A C 1
ATOM 1379 O O . ALA A 1 176 ? -9.139 5.522 5.471 1.00 92.19 176 ALA A O 1
ATOM 1380 N N . TYR A 1 177 ? -9.934 4.787 7.445 1.00 94.31 177 TYR A N 1
ATOM 1381 C CA . TYR A 1 177 ? -9.113 3.581 7.508 1.00 94.31 177 TYR A CA 1
ATOM 1382 C C . TYR A 1 177 ? -9.505 2.556 6.437 1.00 94.31 177 TYR A C 1
ATOM 1384 O O . TYR A 1 177 ? -8.627 2.072 5.727 1.00 94.31 177 TYR A O 1
ATOM 1392 N N . GLN A 1 178 ? -10.800 2.250 6.279 1.00 94.88 178 GLN A N 1
ATOM 1393 C CA . GLN A 1 178 ? -11.292 1.348 5.229 1.00 94.88 178 GLN A CA 1
ATOM 1394 C C . GLN A 1 178 ? -10.869 1.842 3.843 1.00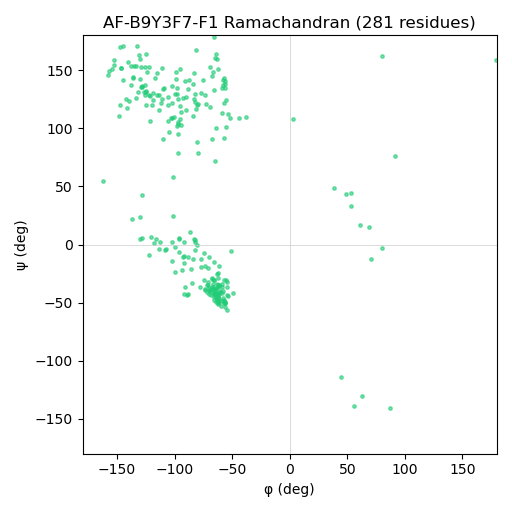 94.88 178 GLN A C 1
ATOM 1396 O O . GLN A 1 178 ? -10.276 1.085 3.081 1.00 94.88 178 GLN A O 1
ATOM 1401 N N . GLU A 1 179 ? -11.108 3.121 3.546 1.00 90.62 179 GLU A N 1
ATOM 1402 C CA . GLU A 1 179 ? -10.700 3.741 2.285 1.00 90.62 179 GLU A CA 1
ATOM 1403 C C . GLU A 1 179 ? -9.191 3.616 2.061 1.00 90.62 179 GLU A C 1
ATOM 1405 O O . GLU A 1 179 ? -8.778 3.185 0.992 1.00 90.62 179 GLU A O 1
ATOM 1410 N N . ALA A 1 180 ? -8.376 3.937 3.071 1.00 89.00 180 ALA A N 1
ATOM 1411 C CA . ALA A 1 180 ? -6.921 3.888 2.976 1.00 89.00 180 ALA A CA 1
ATOM 1412 C C . ALA A 1 180 ? -6.377 2.470 2.761 1.00 89.00 180 ALA A C 1
ATOM 1414 O O . ALA A 1 180 ? -5.450 2.277 1.979 1.00 89.00 180 ALA A O 1
ATOM 1415 N N . VAL A 1 181 ? -6.955 1.470 3.433 1.00 89.81 181 VAL A N 1
ATOM 1416 C CA . VAL A 1 181 ? -6.591 0.060 3.248 1.00 89.81 181 VAL A CA 1
ATOM 1417 C C . VAL A 1 181 ? -6.956 -0.418 1.842 1.00 89.81 181 VAL A C 1
ATOM 1419 O O . VAL A 1 181 ? -6.142 -1.071 1.191 1.00 89.81 181 VAL A O 1
ATOM 1422 N N . LEU A 1 182 ? -8.157 -0.083 1.363 1.00 88.00 182 LEU A N 1
ATOM 1423 C CA . LEU A 1 182 ? -8.650 -0.512 0.052 1.00 88.00 182 LEU A CA 1
ATOM 1424 C C . LEU A 1 182 ? -7.911 0.182 -1.096 1.00 88.00 182 LEU A C 1
ATOM 1426 O O . LEU A 1 182 ? -7.594 -0.455 -2.096 1.00 88.00 182 LEU A O 1
ATOM 1430 N N . SER A 1 183 ? -7.577 1.464 -0.937 1.00 80.62 183 SER A N 1
ATOM 1431 C CA . SER A 1 183 ? -6.766 2.211 -1.902 1.00 80.62 183 SER A CA 1
ATOM 1432 C C . SER A 1 183 ? -5.260 1.976 -1.736 1.00 80.62 183 SER A C 1
ATOM 1434 O O . SER A 1 183 ? -4.478 2.502 -2.526 1.00 80.62 183 SER A O 1
ATOM 1436 N N . GLN A 1 184 ? -4.846 1.216 -0.712 1.00 80.00 184 GLN A N 1
ATOM 1437 C CA . GLN A 1 184 ? -3.449 0.986 -0.324 1.00 80.00 184 GLN A CA 1
ATOM 1438 C C . GLN A 1 184 ? -2.648 2.295 -0.103 1.00 80.00 184 GLN A C 1
ATOM 1440 O O . GLN A 1 184 ? -1.437 2.340 -0.323 1.00 80.00 184 GLN A O 1
ATOM 1445 N N . ASP A 1 185 ? -3.317 3.351 0.382 1.00 83.69 185 ASP A N 1
ATOM 1446 C CA . ASP A 1 185 ? -2.718 4.658 0.693 1.00 83.69 185 ASP A CA 1
ATOM 1447 C C . ASP A 1 185 ? -2.028 4.619 2.065 1.00 83.69 185 ASP A C 1
ATOM 1449 O O . ASP A 1 185 ? -2.611 4.929 3.110 1.00 83.69 185 ASP A O 1
ATOM 1453 N N . TYR A 1 186 ? -0.754 4.225 2.062 1.00 85.31 186 TYR A N 1
ATOM 1454 C CA . TYR A 1 186 ? 0.046 4.147 3.283 1.00 85.31 186 TYR A CA 1
ATOM 1455 C C . TYR A 1 186 ? 0.237 5.507 3.973 1.00 85.31 186 TYR A C 1
ATOM 1457 O O . TYR A 1 186 ? 0.188 5.564 5.200 1.00 85.31 186 TYR A O 1
ATOM 1465 N N . ALA A 1 187 ? 0.395 6.604 3.226 1.00 83.62 187 ALA A N 1
ATOM 1466 C CA . ALA A 1 187 ? 0.530 7.936 3.821 1.00 83.62 187 ALA A CA 1
ATOM 1467 C C . ALA A 1 187 ? -0.718 8.296 4.642 1.00 83.62 187 ALA A C 1
ATOM 1469 O O . ALA A 1 187 ? -0.625 8.803 5.764 1.00 83.62 187 ALA A O 1
ATOM 1470 N N . ARG A 1 188 ? -1.905 7.943 4.127 1.00 85.62 188 ARG A N 1
ATOM 1471 C CA . ARG A 1 188 ? -3.154 8.046 4.887 1.00 85.62 188 ARG A CA 1
ATOM 1472 C C . ARG A 1 188 ? -3.140 7.180 6.121 1.00 85.62 188 ARG A C 1
ATOM 1474 O O . ARG A 1 188 ? -3.473 7.688 7.185 1.00 85.62 188 ARG A O 1
ATOM 1481 N N . LEU A 1 189 ? -2.769 5.908 5.992 1.00 88.06 189 LEU A N 1
ATOM 1482 C CA . LEU A 1 189 ? -2.712 5.004 7.136 1.00 88.06 189 LEU A CA 1
ATOM 1483 C C . LEU A 1 189 ? -1.805 5.578 8.227 1.00 88.06 189 LEU A C 1
ATOM 1485 O O . LEU A 1 189 ? -2.280 5.778 9.339 1.00 88.06 189 LEU A O 1
ATOM 1489 N N . ALA A 1 190 ? -0.562 5.938 7.906 1.00 86.44 190 ALA A N 1
ATOM 1490 C CA . ALA A 1 190 ? 0.388 6.509 8.859 1.00 86.44 190 ALA A CA 1
ATOM 1491 C C . ALA A 1 190 ? -0.185 7.732 9.598 1.00 86.44 190 ALA A C 1
ATOM 1493 O O . ALA A 1 190 ? -0.119 7.794 10.829 1.00 86.44 190 ALA A O 1
ATOM 1494 N N . SER A 1 191 ? -0.847 8.638 8.868 1.00 86.44 191 SER A N 1
ATOM 1495 C CA . SER A 1 191 ? -1.530 9.802 9.442 1.00 86.44 191 SER A CA 1
ATOM 1496 C C . SER A 1 191 ? -2.669 9.421 10.398 1.00 86.44 191 SER A C 1
ATOM 1498 O O . SER A 1 191 ? -2.774 10.017 11.469 1.00 86.44 191 SER A O 1
ATOM 1500 N N . LEU A 1 192 ? -3.487 8.410 10.080 1.00 89.31 192 LEU A N 1
ATOM 1501 C CA . LEU A 1 192 ? -4.567 7.944 1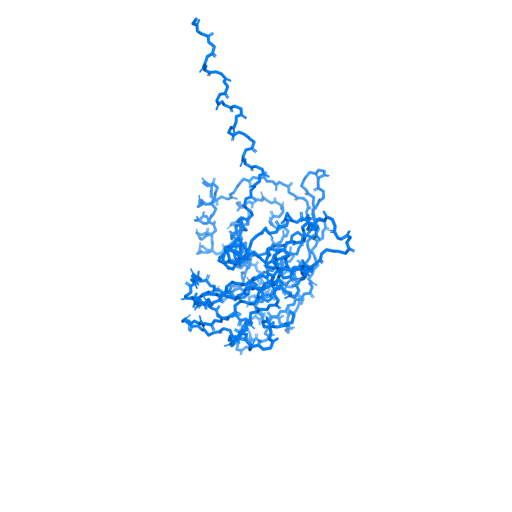0.967 1.00 89.31 192 LEU A CA 1
ATOM 1502 C C . LEU A 1 192 ? -4.032 7.292 12.255 1.00 89.31 192 LEU A C 1
ATOM 1504 O O . LEU A 1 192 ? -4.689 7.368 13.292 1.00 89.31 192 LEU A O 1
ATOM 1508 N N . TYR A 1 193 ? -2.842 6.687 12.207 1.00 88.81 193 TYR A N 1
ATOM 1509 C CA . TYR A 1 193 ? -2.109 6.200 13.386 1.00 88.81 193 TYR A CA 1
ATOM 1510 C C . TYR A 1 193 ? -1.352 7.312 14.131 1.00 88.81 193 TYR A C 1
ATOM 1512 O O . TYR A 1 193 ? -0.711 7.043 15.145 1.00 88.81 193 TYR A O 1
ATOM 1520 N N . ASN A 1 194 ? -1.415 8.560 13.650 1.00 85.00 194 ASN A N 1
ATOM 1521 C CA . ASN A 1 194 ? -0.631 9.686 14.157 1.00 85.00 194 ASN A CA 1
ATOM 1522 C C . ASN A 1 194 ? 0.880 9.381 14.195 1.00 85.00 194 ASN A C 1
ATOM 1524 O O . ASN A 1 194 ? 1.575 9.652 15.176 1.00 85.00 194 ASN A O 1
ATOM 1528 N N . THR A 1 195 ? 1.371 8.781 13.111 1.00 82.50 195 THR A N 1
ATOM 1529 C CA . THR A 1 195 ? 2.779 8.444 12.883 1.00 82.50 195 THR A CA 1
ATOM 1530 C C . THR A 1 195 ? 3.270 9.102 11.601 1.00 82.50 195 THR A C 1
ATOM 1532 O O . THR A 1 195 ? 2.488 9.354 10.682 1.00 82.50 195 THR A O 1
ATOM 1535 N N . THR A 1 196 ? 4.569 9.379 11.525 1.00 82.38 196 THR A N 1
ATOM 1536 C CA . THR A 1 196 ? 5.189 9.833 10.279 1.00 82.38 196 THR A CA 1
ATOM 1537 C C . THR A 1 196 ? 5.299 8.651 9.329 1.00 82.38 196 THR A C 1
ATOM 1539 O O . THR A 1 196 ? 5.822 7.607 9.713 1.00 82.38 196 THR A O 1
ATOM 1542 N N . ALA A 1 197 ? 4.814 8.809 8.100 1.00 81.56 197 ALA A N 1
ATOM 1543 C CA . ALA A 1 197 ? 4.973 7.782 7.086 1.00 81.56 197 ALA A CA 1
ATOM 1544 C C . ALA A 1 197 ? 6.458 7.617 6.732 1.00 81.56 197 ALA A C 1
ATOM 1546 O O . ALA A 1 197 ? 7.159 8.604 6.497 1.00 81.56 197 ALA A O 1
ATOM 1547 N N . ASP A 1 198 ? 6.933 6.377 6.678 1.00 82.19 198 ASP A N 1
ATOM 1548 C CA . ASP A 1 198 ? 8.333 6.060 6.425 1.00 82.19 198 ASP A CA 1
ATOM 1549 C C . ASP A 1 198 ? 8.504 5.011 5.306 1.00 82.19 198 ASP A C 1
ATOM 1551 O O . ASP A 1 198 ? 7.571 4.266 4.987 1.00 82.19 198 ASP A O 1
ATOM 1555 N N . PRO A 1 199 ? 9.692 4.931 4.679 1.00 77.38 199 PRO A N 1
ATOM 1556 C CA . PRO A 1 199 ? 9.926 4.008 3.572 1.00 77.38 199 PRO A CA 1
ATOM 1557 C C . PRO A 1 199 ? 9.704 2.521 3.914 1.00 77.38 199 PRO A C 1
ATOM 1559 O O . PRO A 1 199 ? 9.223 1.772 3.063 1.00 77.38 199 PRO A O 1
ATOM 1562 N N . ASN A 1 200 ? 9.994 2.079 5.144 1.00 77.44 200 ASN A N 1
ATOM 1563 C CA . ASN A 1 200 ? 9.793 0.682 5.546 1.00 77.44 200 ASN A CA 1
ATOM 1564 C C . ASN A 1 200 ? 8.310 0.369 5.745 1.00 77.44 200 ASN A C 1
ATOM 1566 O O . ASN A 1 200 ? 7.845 -0.700 5.348 1.00 77.44 200 ASN A O 1
ATOM 1570 N N . GLY A 1 201 ? 7.551 1.300 6.325 1.00 77.62 201 GLY A N 1
ATOM 1571 C CA . GLY A 1 201 ? 6.102 1.166 6.421 1.00 77.62 201 GLY A CA 1
ATOM 1572 C C . GLY A 1 201 ? 5.425 1.153 5.046 1.00 77.62 201 GLY A C 1
ATOM 1573 O O . GLY A 1 201 ? 4.512 0.353 4.829 1.00 77.62 201 GLY A O 1
ATOM 1574 N N . LEU A 1 202 ? 5.923 1.947 4.089 1.00 80.62 202 LEU A N 1
ATOM 1575 C CA . LEU A 1 202 ? 5.466 1.912 2.697 1.00 80.62 202 LEU A CA 1
ATOM 1576 C C . LEU A 1 202 ? 5.749 0.549 2.059 1.00 80.62 202 LEU A C 1
ATOM 1578 O O . LEU A 1 202 ? 4.842 -0.046 1.475 1.00 80.62 202 LEU A O 1
ATOM 1582 N N . LEU A 1 203 ? 6.975 0.035 2.206 1.00 76.44 203 LEU A N 1
ATOM 1583 C CA . LEU A 1 203 ? 7.350 -1.294 1.725 1.00 76.44 203 LEU A CA 1
ATOM 1584 C C . LEU A 1 203 ? 6.423 -2.362 2.318 1.00 76.44 203 LEU A C 1
ATOM 1586 O O . LEU A 1 203 ? 5.827 -3.138 1.575 1.00 76.44 203 LEU A O 1
ATOM 1590 N N . PHE A 1 204 ? 6.219 -2.353 3.634 1.00 78.88 204 PHE A N 1
ATOM 1591 C CA . PHE A 1 204 ? 5.318 -3.284 4.306 1.00 78.88 204 PHE A CA 1
ATOM 1592 C C . PHE A 1 204 ? 3.908 -3.265 3.723 1.00 78.88 204 PHE A C 1
ATOM 1594 O O . PHE A 1 204 ? 3.420 -4.295 3.247 1.00 78.88 204 PHE A O 1
ATOM 1601 N N . TRP A 1 205 ? 3.274 -2.096 3.692 1.00 81.88 205 TRP A N 1
ATOM 1602 C CA . TRP A 1 205 ? 1.895 -1.972 3.230 1.00 81.88 205 TRP A CA 1
ATOM 1603 C C . TRP A 1 205 ? 1.728 -2.240 1.738 1.00 81.88 205 TRP A C 1
ATOM 1605 O O . TRP A 1 205 ? 0.700 -2.777 1.331 1.00 81.88 205 TRP A O 1
ATOM 1615 N N . SER A 1 206 ? 2.753 -1.966 0.933 1.00 75.12 206 SER A N 1
ATOM 1616 C CA . SER A 1 206 ? 2.732 -2.229 -0.507 1.00 75.12 206 SER A CA 1
ATOM 1617 C C . SER A 1 206 ? 2.674 -3.712 -0.877 1.00 75.12 206 SER A C 1
ATOM 1619 O O . SER A 1 206 ? 2.353 -4.024 -2.022 1.00 75.12 206 SER A O 1
ATOM 1621 N N . THR A 1 207 ? 2.944 -4.631 0.057 1.00 75.62 207 THR A N 1
ATOM 1622 C CA . THR A 1 207 ? 2.880 -6.085 -0.189 1.00 75.62 207 THR A CA 1
ATOM 1623 C C . THR A 1 207 ? 1.519 -6.696 0.145 1.00 75.62 207 THR A C 1
ATOM 1625 O O . THR A 1 207 ? 1.214 -7.809 -0.283 1.00 75.62 207 THR A O 1
ATOM 1628 N N . VAL A 1 208 ? 0.680 -5.985 0.901 1.00 80.88 208 VAL A N 1
ATOM 1629 C CA . VAL A 1 208 ? -0.620 -6.484 1.360 1.00 80.88 208 VAL A CA 1
ATOM 1630 C C . VAL A 1 208 ? -1.688 -6.170 0.309 1.00 80.88 208 VAL A C 1
ATOM 1632 O O . VAL A 1 208 ? -1.757 -5.063 -0.224 1.00 80.88 208 VAL A O 1
ATOM 1635 N N . ARG A 1 209 ? -2.538 -7.145 -0.018 1.00 84.88 209 ARG A N 1
ATOM 1636 C CA . ARG A 1 209 ? -3.651 -7.000 -0.970 1.00 84.88 209 ARG A CA 1
ATOM 1637 C C . ARG A 1 209 ? -4.963 -7.325 -0.272 1.00 84.88 209 ARG A C 1
ATOM 1639 O O . ARG A 1 209 ? -5.267 -8.493 -0.013 1.00 84.88 209 ARG A O 1
ATOM 1646 N N . ILE A 1 210 ? -5.736 -6.283 0.010 1.00 87.38 210 ILE A N 1
ATOM 1647 C CA . ILE A 1 210 ? -7.068 -6.361 0.612 1.00 87.38 210 ILE A CA 1
ATOM 1648 C C . ILE A 1 210 ? -8.073 -5.918 -0.446 1.00 87.38 210 ILE A C 1
ATOM 1650 O O . ILE A 1 210 ? -7.960 -4.821 -0.982 1.00 87.38 210 ILE A O 1
ATOM 1654 N N . SER A 1 211 ? -9.019 -6.795 -0.773 1.00 91.75 211 SER A N 1
ATOM 1655 C CA . SER A 1 211 ? -10.058 -6.526 -1.771 1.00 91.75 211 SER A CA 1
ATOM 1656 C C . SER A 1 211 ? -11.336 -5.976 -1.151 1.00 91.75 211 SER A C 1
ATOM 1658 O O . SER A 1 211 ? -12.139 -5.380 -1.856 1.00 91.75 211 SER A O 1
ATOM 1660 N N . ASP A 1 212 ? -11.540 -6.214 0.145 1.00 95.69 212 ASP A N 1
ATOM 1661 C CA . ASP A 1 212 ? -12.705 -5.729 0.874 1.00 95.69 212 ASP A CA 1
ATOM 1662 C C . ASP A 1 212 ? -12.405 -5.586 2.374 1.00 95.69 212 ASP A C 1
ATOM 1664 O O . ASP A 1 212 ? -11.553 -6.298 2.919 1.00 95.69 212 ASP A O 1
ATOM 1668 N N . CYS A 1 213 ? -13.095 -4.659 3.031 1.00 95.81 213 CYS A N 1
ATOM 1669 C CA . CYS A 1 213 ? -12.965 -4.367 4.452 1.00 95.81 213 CYS A CA 1
ATOM 1670 C C . CYS A 1 213 ? -14.317 -3.899 4.996 1.00 95.81 213 CYS A C 1
ATOM 1672 O O . CYS A 1 213 ? -14.752 -2.786 4.702 1.00 95.81 213 CYS A O 1
ATOM 1674 N N . GLU A 1 214 ? -14.955 -4.715 5.830 1.00 96.94 214 GLU A N 1
ATOM 1675 C CA . GLU A 1 214 ? -16.284 -4.461 6.387 1.00 96.94 214 GLU A CA 1
ATOM 1676 C C . GLU A 1 214 ? -16.238 -4.291 7.908 1.00 96.94 214 GLU A C 1
ATOM 1678 O O . GLU A 1 214 ? -15.454 -4.943 8.598 1.00 96.94 214 GLU A O 1
ATOM 1683 N N . ILE A 1 215 ? -17.124 -3.454 8.452 1.00 97.31 215 ILE A N 1
ATOM 1684 C CA . ILE A 1 215 ? -17.318 -3.322 9.901 1.00 97.31 215 ILE A CA 1
ATOM 1685 C C . ILE A 1 215 ? -18.389 -4.325 10.333 1.00 97.31 215 ILE A C 1
ATOM 1687 O O . ILE A 1 215 ? -19.552 -4.190 9.956 1.00 97.31 215 ILE A O 1
ATOM 1691 N N . THR A 1 216 ? -18.023 -5.305 11.160 1.00 96.94 216 THR A N 1
ATOM 1692 C CA . THR A 1 216 ? -18.953 -6.346 11.637 1.00 96.94 216 THR A CA 1
ATOM 1693 C C . THR A 1 216 ? -19.484 -6.080 13.042 1.00 96.94 216 THR A C 1
ATOM 1695 O O . THR A 1 216 ? -20.550 -6.569 13.409 1.00 96.94 216 THR A O 1
ATOM 1698 N N . ALA A 1 217 ? -18.757 -5.304 13.845 1.00 95.88 217 ALA A N 1
ATOM 1699 C CA . ALA A 1 217 ? -19.188 -4.871 15.169 1.00 95.88 217 ALA A CA 1
ATOM 1700 C C . ALA A 1 217 ? -18.526 -3.543 15.537 1.00 95.88 217 ALA A C 1
ATOM 1702 O O . ALA A 1 217 ? -17.425 -3.239 15.081 1.00 95.88 217 ALA A O 1
ATOM 1703 N N . GLN A 1 218 ? -19.165 -2.764 16.406 1.00 96.31 218 GLN A N 1
ATOM 1704 C CA . GLN A 1 218 ? -18.583 -1.529 16.919 1.00 96.31 218 GLN A CA 1
ATOM 1705 C C . GLN A 1 218 ? -19.001 -1.257 18.360 1.00 96.31 218 GLN A C 1
ATOM 1707 O O . GLN A 1 218 ? -20.087 -1.642 18.798 1.00 96.31 218 GLN A O 1
ATOM 1712 N N . LYS A 1 219 ? -18.141 -0.549 19.087 1.00 95.75 219 LYS A N 1
ATOM 1713 C CA . LYS A 1 219 ? -18.443 0.023 20.396 1.00 95.75 219 LYS A CA 1
ATOM 1714 C C . LYS A 1 219 ? -17.767 1.382 20.493 1.00 95.75 219 LYS A C 1
ATOM 1716 O O . LYS A 1 219 ? -16.560 1.478 20.304 1.00 95.75 219 LYS A O 1
ATOM 1721 N N . ILE A 1 220 ? -18.544 2.414 20.799 1.00 94.25 220 ILE A N 1
ATOM 1722 C CA . ILE A 1 220 ? -18.071 3.797 20.887 1.00 94.25 220 ILE A CA 1
ATOM 1723 C C . ILE A 1 220 ? -18.435 4.329 22.271 1.00 94.25 220 ILE A C 1
ATOM 1725 O O . ILE A 1 220 ? -19.560 4.151 22.738 1.00 94.25 220 ILE A O 1
ATOM 1729 N N . GLN A 1 221 ? -17.462 4.936 22.941 1.00 90.75 221 GLN A N 1
ATOM 1730 C CA . GLN A 1 221 ? -17.593 5.612 24.227 1.00 90.75 221 GLN A CA 1
ATOM 1731 C C . GLN A 1 221 ? -16.901 6.978 24.155 1.00 90.75 221 GLN A C 1
ATOM 1733 O O . GLN A 1 221 ? -16.225 7.312 23.179 1.00 90.75 221 GLN A O 1
ATOM 1738 N N . THR A 1 222 ? -17.080 7.802 25.183 1.00 86.94 222 THR A N 1
ATOM 1739 C CA . THR A 1 222 ? -16.435 9.115 25.248 1.00 86.94 222 THR A CA 1
ATOM 1740 C C . THR A 1 222 ? -14.916 8.961 25.183 1.00 86.94 222 THR A C 1
ATOM 1742 O O . THR A 1 222 ? -14.306 8.419 26.094 1.00 86.94 222 THR A O 1
ATOM 1745 N N . GLY A 1 223 ? -14.310 9.438 24.094 1.00 88.88 223 GLY A N 1
ATOM 1746 C CA . GLY A 1 223 ? -12.857 9.444 23.909 1.00 88.88 223 GLY A CA 1
ATOM 1747 C C . GLY A 1 223 ? -12.234 8.118 23.462 1.00 88.88 223 GLY A C 1
ATOM 1748 O O . GLY A 1 223 ? -11.035 8.089 23.199 1.00 88.88 223 GLY A O 1
ATOM 1749 N N . GLN A 1 224 ? -13.012 7.042 23.328 1.00 94.56 224 GLN A N 1
ATOM 1750 C CA . GLN A 1 224 ? -12.515 5.718 22.947 1.00 94.56 224 GLN A CA 1
ATOM 1751 C C . GLN A 1 224 ? -13.523 4.976 22.071 1.00 94.56 224 GLN A C 1
ATOM 1753 O O . GLN A 1 224 ? -14.730 5.029 22.299 1.00 94.56 224 GLN A O 1
ATOM 1758 N N . ALA A 1 225 ? -13.039 4.247 21.074 1.00 96.31 225 ALA A N 1
ATOM 1759 C CA . ALA A 1 225 ? -13.877 3.437 20.204 1.00 96.31 225 ALA A CA 1
ATOM 1760 C C . ALA A 1 225 ? -13.143 2.172 19.765 1.00 96.31 225 ALA A C 1
ATOM 1762 O O . ALA A 1 225 ? -11.919 2.152 19.666 1.00 96.31 225 ALA A O 1
ATOM 1763 N N . CYS A 1 226 ? -13.889 1.111 19.479 1.00 96.94 226 CYS A N 1
ATOM 1764 C CA . CYS A 1 226 ? -13.348 -0.059 18.811 1.00 96.94 226 CYS A CA 1
ATOM 1765 C C . CYS A 1 226 ? -14.287 -0.557 17.716 1.00 96.94 226 CYS A C 1
ATOM 1767 O O . CYS A 1 226 ? -15.508 -0.586 17.899 1.00 96.94 226 CYS A O 1
ATOM 1769 N N . PHE A 1 227 ? -13.702 -1.022 16.620 1.00 98.00 227 PHE A N 1
ATOM 1770 C CA . PHE A 1 227 ? -14.417 -1.580 15.478 1.00 98.00 227 PHE A CA 1
ATOM 1771 C C . PHE A 1 227 ? -13.870 -2.970 15.182 1.00 98.00 227 PHE A C 1
ATOM 1773 O O . PHE A 1 227 ? -12.661 -3.145 15.066 1.00 98.00 227 PHE A O 1
ATOM 1780 N N . GLN A 1 228 ? -14.741 -3.965 15.071 1.00 97.88 228 GLN A N 1
ATOM 1781 C CA . GLN A 1 228 ? -14.369 -5.250 14.502 1.00 97.88 228 GLN A CA 1
ATOM 1782 C C . GLN A 1 228 ? -14.435 -5.130 12.987 1.00 97.88 228 GLN A C 1
ATOM 1784 O O . GLN A 1 228 ? -15.481 -4.785 12.436 1.00 97.88 228 GLN A O 1
ATOM 1789 N N . LEU A 1 229 ? -13.312 -5.408 12.342 1.00 97.12 229 LEU A N 1
ATOM 1790 C CA . LEU A 1 229 ? -13.154 -5.363 10.902 1.00 97.12 229 LEU A CA 1
ATOM 1791 C C . LEU A 1 229 ? -12.998 -6.778 10.361 1.00 97.12 229 LEU A C 1
ATOM 1793 O O . LEU A 1 229 ? -12.205 -7.566 10.888 1.00 97.12 229 LEU A O 1
ATOM 1797 N N . GLN A 1 230 ? -13.731 -7.080 9.297 1.00 97.44 230 GLN A N 1
ATOM 1798 C CA . GLN A 1 230 ? -13.554 -8.267 8.481 1.00 97.44 230 GLN A CA 1
ATOM 1799 C C . GLN A 1 230 ? -12.894 -7.863 7.165 1.00 97.44 230 GLN A C 1
ATOM 1801 O O . GLN A 1 230 ? -13.442 -7.075 6.403 1.00 97.44 230 GLN A O 1
ATOM 1806 N N . PHE A 1 231 ? -11.724 -8.424 6.897 1.00 95.19 231 PHE A N 1
ATOM 1807 C CA . PHE A 1 231 ? -10.972 -8.210 5.671 1.00 95.19 231 PHE A CA 1
ATOM 1808 C C . PHE A 1 231 ? -11.141 -9.403 4.739 1.00 95.19 231 PHE A C 1
ATOM 1810 O O . PHE A 1 231 ? -10.986 -10.552 5.168 1.00 95.19 231 PHE A O 1
ATOM 1817 N N . THR A 1 232 ? -11.346 -9.126 3.456 1.00 96.69 232 THR A N 1
ATOM 1818 C CA . THR A 1 232 ? -11.116 -10.098 2.387 1.00 96.69 232 THR A CA 1
ATOM 1819 C C . THR A 1 232 ? -9.715 -9.867 1.832 1.00 96.69 232 THR A C 1
ATOM 1821 O O . THR A 1 232 ? -9.435 -8.861 1.183 1.00 96.69 232 THR A O 1
ATOM 1824 N N . VAL A 1 233 ? -8.806 -10.790 2.134 1.00 90.81 233 VAL A N 1
ATOM 1825 C CA . VAL A 1 233 ? -7.375 -10.686 1.841 1.00 90.81 233 VAL A CA 1
ATOM 1826 C C . VAL A 1 233 ? -7.048 -11.540 0.622 1.00 90.81 233 VAL A C 1
ATOM 1828 O O . VAL A 1 233 ? -7.033 -12.773 0.688 1.00 90.81 233 VAL A O 1
ATOM 1831 N N . ALA A 1 234 ? -6.747 -10.888 -0.497 1.00 88.62 234 ALA A N 1
ATOM 1832 C CA . ALA A 1 234 ? -6.303 -11.554 -1.717 1.00 88.62 234 ALA A CA 1
ATOM 1833 C C . ALA A 1 234 ? -4.852 -12.057 -1.588 1.00 88.62 234 ALA A C 1
ATOM 1835 O O . ALA A 1 234 ? -4.527 -13.163 -2.032 1.00 88.62 234 ALA A O 1
ATOM 1836 N N . GLY A 1 235 ? -4.001 -11.272 -0.922 1.00 84.19 235 GLY A N 1
ATOM 1837 C CA . GLY A 1 235 ? -2.588 -11.562 -0.692 1.00 84.19 235 GLY A CA 1
ATOM 1838 C C . GLY A 1 235 ? -2.139 -10.998 0.658 1.00 84.19 235 GLY A C 1
ATOM 1839 O O . GLY A 1 235 ? -2.254 -9.793 0.867 1.00 84.19 235 GLY A O 1
ATOM 1840 N N . PRO A 1 236 ? -1.655 -11.831 1.595 1.00 75.31 236 PRO A N 1
ATOM 1841 C CA . PRO A 1 236 ? -1.308 -11.362 2.935 1.00 75.31 236 PRO A CA 1
ATOM 1842 C C . PRO A 1 236 ? -0.016 -10.531 2.974 1.00 75.31 236 PRO A C 1
ATOM 1844 O O . PRO A 1 236 ? 0.180 -9.779 3.927 1.00 75.31 236 PRO A O 1
ATOM 1847 N N . GLY A 1 237 ? 0.838 -10.628 1.949 1.00 78.75 237 GLY A N 1
ATOM 1848 C CA . GLY A 1 237 ? 2.115 -9.917 1.904 1.00 78.75 237 GLY A CA 1
ATOM 1849 C C . GLY A 1 237 ? 2.979 -10.224 3.124 1.00 78.75 237 GLY A C 1
ATOM 1850 O O . GLY A 1 237 ? 2.996 -11.352 3.612 1.00 78.75 237 GLY A O 1
ATOM 1851 N N . MET A 1 238 ? 3.630 -9.191 3.655 1.00 73.12 238 MET A N 1
ATOM 1852 C CA . MET A 1 238 ? 4.423 -9.266 4.888 1.00 73.12 238 MET A CA 1
ATOM 1853 C C . MET A 1 238 ? 3.581 -9.148 6.173 1.00 73.12 238 MET A C 1
ATOM 1855 O O . MET A 1 238 ? 4.130 -9.112 7.273 1.00 73.12 238 MET A O 1
ATOM 1859 N N . SER A 1 239 ? 2.249 -9.075 6.071 1.00 79.00 239 SER A N 1
ATOM 1860 C CA . SER A 1 239 ? 1.375 -8.926 7.239 1.00 79.00 239 SER A CA 1
ATOM 1861 C C . SER A 1 239 ? 1.096 -10.245 7.966 1.00 79.00 239 SER A C 1
ATOM 1863 O O . SER A 1 239 ? 1.307 -11.336 7.446 1.00 79.00 239 SER A O 1
ATOM 1865 N N . GLN A 1 240 ? 0.538 -10.143 9.177 1.00 78.75 240 GLN A N 1
ATOM 1866 C CA . GLN A 1 240 ? 0.027 -11.298 9.929 1.00 78.75 240 GLN A CA 1
ATOM 1867 C C . GLN A 1 240 ? -1.391 -11.728 9.504 1.00 78.75 240 GLN A C 1
ATOM 1869 O O . GLN A 1 240 ? -1.969 -12.636 10.109 1.00 78.75 240 GLN A O 1
ATOM 1874 N N . LEU A 1 241 ? -1.989 -11.071 8.503 1.00 84.06 241 LEU A N 1
ATOM 1875 C CA . LEU A 1 241 ? -3.304 -11.447 7.993 1.00 84.06 241 LEU A CA 1
ATOM 1876 C C . LEU A 1 241 ? -3.223 -12.784 7.247 1.00 84.06 241 LEU A C 1
ATOM 1878 O O . LEU A 1 241 ? -2.194 -13.155 6.688 1.00 84.06 241 LEU A O 1
ATOM 1882 N N . LYS A 1 242 ? -4.333 -13.519 7.213 1.00 86.19 242 LYS A N 1
ATOM 1883 C CA . LYS A 1 242 ? -4.449 -14.764 6.450 1.00 86.19 242 LYS A CA 1
ATOM 1884 C C . LYS A 1 242 ? -5.151 -14.493 5.129 1.00 86.19 242 LYS A C 1
ATOM 1886 O O . LYS A 1 242 ? -6.112 -13.728 5.093 1.00 86.19 242 LYS A O 1
ATOM 1891 N N . LYS A 1 243 ? -4.705 -15.166 4.063 1.00 91.06 243 LYS A N 1
ATOM 1892 C CA . LYS A 1 243 ? -5.410 -15.179 2.773 1.00 91.06 243 LYS A CA 1
ATOM 1893 C C . LYS A 1 243 ? -6.853 -15.667 2.964 1.00 91.06 243 LYS A C 1
ATOM 1895 O O . LYS A 1 243 ? -7.086 -16.614 3.714 1.00 91.06 243 LYS A O 1
ATOM 1900 N N . GLY A 1 244 ? -7.794 -15.052 2.253 1.00 94.00 244 GLY A N 1
ATOM 1901 C CA . GLY A 1 244 ? -9.228 -15.250 2.454 1.00 94.00 244 GLY A CA 1
ATOM 1902 C C . GLY A 1 244 ? -9.765 -14.297 3.519 1.00 94.00 244 GLY A C 1
ATOM 1903 O O . GLY A 1 244 ? -9.374 -13.134 3.564 1.00 94.00 244 GLY A O 1
ATOM 1904 N N . THR A 1 245 ? -10.669 -14.773 4.369 1.00 95.50 245 THR A N 1
ATOM 1905 C CA . THR A 1 245 ? -11.287 -13.936 5.402 1.00 95.50 245 THR A CA 1
ATOM 1906 C C . THR A 1 245 ? -10.395 -13.837 6.640 1.00 95.50 245 THR A C 1
ATOM 1908 O O . THR A 1 245 ? -10.032 -14.850 7.240 1.00 95.50 245 THR A O 1
ATOM 1911 N N . SER A 1 246 ? -10.076 -12.609 7.048 1.00 92.50 246 SER A N 1
ATOM 1912 C CA . SER A 1 246 ? -9.375 -12.298 8.298 1.00 92.50 246 SER A CA 1
ATOM 1913 C C . SER A 1 246 ? -10.187 -11.318 9.137 1.00 92.50 246 SER A C 1
ATOM 1915 O O . SER A 1 246 ? -10.869 -10.456 8.596 1.00 92.50 246 SER A O 1
ATOM 1917 N N . THR A 1 247 ? -10.094 -11.412 10.461 1.00 94.25 247 THR A N 1
ATOM 1918 C CA . THR A 1 247 ? -10.803 -10.506 11.375 1.00 94.25 247 THR A CA 1
ATOM 1919 C C . THR A 1 247 ? -9.823 -9.863 12.344 1.00 94.25 247 THR A C 1
ATOM 1921 O O . THR A 1 247 ? -8.955 -10.548 12.888 1.00 94.25 247 THR A O 1
ATOM 1924 N N . ALA A 1 248 ? -9.977 -8.565 12.592 1.00 93.75 248 ALA A N 1
ATOM 1925 C CA . ALA A 1 248 ? -9.224 -7.846 13.614 1.00 93.75 248 ALA A CA 1
ATOM 1926 C C . ALA A 1 248 ? -10.078 -6.756 14.273 1.00 93.75 248 ALA A C 1
ATOM 1928 O O . ALA A 1 248 ? -11.188 -6.458 13.840 1.00 93.75 248 ALA A O 1
ATOM 1929 N N . TRP A 1 249 ? -9.553 -6.170 15.339 1.00 95.81 249 TRP A N 1
ATOM 1930 C CA . TRP A 1 249 ? -10.165 -5.093 16.099 1.00 95.81 249 TRP A CA 1
ATOM 1931 C C . TRP A 1 249 ? -9.341 -3.823 15.941 1.00 95.81 249 TRP A C 1
ATOM 1933 O O . TRP A 1 249 ? -8.200 -3.765 16.393 1.00 95.81 249 TRP A O 1
ATOM 1943 N N . LEU A 1 250 ? -9.923 -2.795 15.336 1.00 96.81 250 LEU A N 1
ATOM 1944 C CA . LEU A 1 250 ? -9.343 -1.462 15.272 1.00 96.81 250 LEU A CA 1
ATOM 1945 C C . LEU A 1 250 ? -9.635 -0.735 16.584 1.00 96.81 250 LEU A C 1
ATOM 1947 O O . LEU A 1 250 ? -10.801 -0.537 16.927 1.00 96.81 250 LEU A O 1
ATOM 1951 N N . TRP A 1 251 ? -8.594 -0.390 17.334 1.00 96.19 251 TRP A N 1
ATOM 1952 C CA . TRP A 1 251 ? -8.704 0.358 18.585 1.00 96.19 251 TRP A CA 1
ATOM 1953 C C . TRP A 1 251 ? -8.434 1.829 18.294 1.00 96.19 251 TRP A C 1
ATOM 1955 O O . TRP A 1 251 ? -7.439 2.168 17.653 1.00 96.19 251 TRP A O 1
ATOM 1965 N N . CYS A 1 252 ? -9.324 2.699 18.752 1.00 95.31 252 CYS A N 1
ATOM 1966 C CA . CYS A 1 252 ? -9.308 4.118 18.439 1.00 95.31 252 CYS A CA 1
ATOM 1967 C C . CYS A 1 252 ? -9.426 4.938 19.717 1.00 95.31 252 CYS A C 1
ATOM 1969 O O . CYS A 1 252 ? -10.205 4.610 20.617 1.00 95.31 252 CYS A O 1
ATOM 1971 N N . ARG A 1 253 ? -8.706 6.053 19.763 1.00 92.56 253 ARG A N 1
ATOM 1972 C CA . ARG A 1 253 ? -8.733 6.978 20.891 1.00 92.56 253 ARG A CA 1
ATOM 1973 C C . ARG A 1 253 ? -8.810 8.403 20.379 1.00 92.56 253 ARG A C 1
ATOM 1975 O O . ARG A 1 253 ? -8.231 8.745 19.351 1.00 92.56 253 ARG A O 1
ATOM 1982 N N . ARG A 1 254 ? -9.535 9.242 21.103 1.00 89.88 254 ARG A N 1
ATOM 1983 C CA . ARG A 1 254 ? -9.483 10.684 20.909 1.00 89.88 254 ARG A CA 1
ATOM 1984 C C . ARG A 1 254 ? -8.240 11.196 21.615 1.00 89.88 254 ARG A C 1
ATOM 1986 O O . ARG A 1 254 ? -8.095 10.987 22.820 1.00 89.88 254 ARG A O 1
ATOM 1993 N N . GLN A 1 255 ? -7.335 11.834 20.885 1.00 81.56 255 GLN A N 1
ATOM 1994 C CA . GLN A 1 255 ? -6.201 12.469 21.544 1.00 81.56 255 GLN A CA 1
ATOM 1995 C C . GLN A 1 255 ? -6.695 13.643 22.398 1.00 81.56 255 GLN A C 1
ATOM 1997 O O . GLN A 1 255 ? -7.694 14.266 22.032 1.00 81.56 255 GLN A O 1
ATOM 2002 N N . PRO A 1 256 ? -6.034 13.948 23.523 1.00 66.25 256 PRO A N 1
ATOM 2003 C CA . PRO A 1 256 ? -6.121 15.245 24.181 1.00 66.25 256 PRO A CA 1
ATOM 2004 C C . PRO A 1 256 ? -5.133 16.227 23.529 1.00 66.25 256 PRO A C 1
ATOM 2006 O O . PRO A 1 256 ? -4.001 15.853 23.224 1.00 66.25 256 PRO A O 1
ATOM 2009 N N . GLN A 1 257 ? -5.538 17.480 23.313 1.00 60.59 257 GLN A N 1
ATOM 2010 C CA . GLN A 1 257 ? -4.658 18.500 22.739 1.00 60.59 257 GLN A CA 1
ATOM 2011 C C . GLN A 1 257 ? -3.869 19.186 23.862 1.00 60.59 257 GLN A C 1
ATOM 2013 O O . GLN A 1 257 ? -4.418 19.422 24.938 1.00 60.59 257 GLN A O 1
ATOM 2018 N N . GLN A 1 258 ? -2.588 19.494 23.621 1.00 52.16 258 GLN A N 1
ATOM 2019 C CA . GLN A 1 258 ? -1.658 20.022 24.638 1.00 52.16 258 GLN A CA 1
ATOM 2020 C C . GLN A 1 258 ? -2.082 21.375 25.244 1.00 52.16 258 GLN A C 1
ATOM 2022 O O . GLN A 1 258 ? -1.664 21.687 26.356 1.00 52.16 258 GLN A O 1
ATOM 2027 N N . ASP A 1 259 ? -2.971 22.117 24.577 1.00 54.03 259 ASP A N 1
ATOM 2028 C CA . ASP A 1 259 ? -3.268 23.513 24.923 1.00 54.03 259 ASP A CA 1
ATOM 2029 C C . ASP A 1 259 ? -4.694 23.718 25.476 1.00 54.03 259 ASP A C 1
ATOM 2031 O O . ASP A 1 259 ? -5.105 24.842 25.746 1.00 54.03 259 ASP A O 1
ATOM 2035 N N . GLY A 1 260 ? -5.483 22.649 25.632 1.00 49.44 260 GLY A N 1
ATOM 2036 C CA . GLY A 1 260 ? -6.808 22.686 26.273 1.00 49.44 260 GLY A CA 1
ATOM 2037 C C . GLY A 1 260 ? -7.951 23.382 25.510 1.00 49.44 260 GLY A C 1
ATOM 2038 O O . GLY A 1 260 ? -9.102 23.183 25.890 1.00 49.44 260 GLY A O 1
ATOM 2039 N N . GLU A 1 261 ? -7.686 24.140 24.437 1.00 45.06 261 GLU A N 1
ATOM 2040 C CA . GLU A 1 261 ? -8.711 24.963 23.753 1.00 45.06 261 GLU A CA 1
ATOM 2041 C C . GLU A 1 261 ? -9.089 24.545 22.317 1.00 45.06 261 GLU A C 1
ATOM 2043 O O . GLU A 1 261 ? -10.014 25.116 21.739 1.00 45.06 261 GLU A O 1
ATOM 2048 N N . SER A 1 262 ? -8.453 23.531 21.722 1.00 48.59 262 SER A N 1
ATOM 2049 C CA . SER A 1 262 ? -8.844 23.015 20.396 1.00 48.59 262 SER A CA 1
ATOM 2050 C C . SER A 1 262 ? -9.127 21.509 20.406 1.00 48.59 262 SER A C 1
ATOM 2052 O O . SER A 1 262 ? -8.826 20.796 21.367 1.00 48.59 262 SER A O 1
ATOM 2054 N N . ILE A 1 263 ? -9.799 21.029 19.354 1.00 49.75 263 ILE A N 1
ATOM 2055 C CA . ILE A 1 263 ? -10.122 19.613 19.169 1.00 49.75 263 ILE A CA 1
ATOM 2056 C C . ILE A 1 263 ? -8.927 18.897 18.525 1.00 49.75 263 ILE A C 1
ATOM 2058 O O . ILE A 1 263 ? -8.681 19.054 17.330 1.00 49.75 263 ILE A O 1
ATOM 2062 N N . SER A 1 264 ? -8.255 18.026 19.277 1.00 62.53 264 SER A N 1
ATOM 2063 C CA . SER A 1 264 ? -7.420 16.963 18.716 1.00 62.53 264 SER A CA 1
ATOM 2064 C C . SER A 1 264 ? -8.323 15.836 18.225 1.00 62.53 264 SER A C 1
ATOM 2066 O O . SER A 1 264 ? -9.260 15.407 18.910 1.00 62.53 264 SER A O 1
ATOM 2068 N N . GLY A 1 265 ? -8.088 15.413 16.987 1.00 84.31 265 GLY A N 1
ATOM 2069 C CA . GLY A 1 265 ? -8.927 14.438 16.308 1.00 84.31 265 GLY A CA 1
ATOM 2070 C C . GLY A 1 265 ? -8.891 13.043 16.938 1.00 84.31 265 GLY A C 1
ATOM 2071 O O . GLY A 1 265 ? -8.190 12.756 17.914 1.00 84.31 265 GLY A O 1
ATOM 2072 N N . TRP A 1 266 ? -9.674 12.153 16.349 1.00 91.44 266 TRP A N 1
ATOM 2073 C CA . TRP A 1 266 ? -9.586 10.722 16.595 1.00 91.44 266 TRP A CA 1
ATOM 2074 C C . TRP A 1 266 ? -8.371 10.133 15.884 1.00 91.44 266 TRP A C 1
ATOM 2076 O O . TRP A 1 266 ? -8.069 10.508 14.753 1.00 91.44 266 TRP A O 1
ATOM 2086 N N . ILE A 1 267 ? -7.709 9.188 16.544 1.00 91.94 267 ILE A N 1
ATOM 2087 C CA . ILE A 1 267 ? -6.571 8.441 16.008 1.00 91.94 267 ILE A CA 1
ATOM 2088 C C . ILE A 1 267 ? -6.762 6.941 16.230 1.00 91.94 267 ILE A C 1
ATOM 2090 O O . ILE A 1 267 ? -7.565 6.505 17.065 1.00 91.94 267 ILE A O 1
ATOM 2094 N N . ILE A 1 268 ? -5.989 6.145 15.501 1.00 93.69 268 ILE A N 1
ATOM 2095 C CA . ILE A 1 268 ? -5.903 4.698 15.664 1.00 93.69 268 ILE A CA 1
ATOM 2096 C C . ILE A 1 268 ? -4.749 4.381 16.619 1.00 93.69 268 ILE A C 1
ATOM 2098 O O . ILE A 1 268 ? -3.615 4.779 16.380 1.00 93.69 268 ILE A O 1
ATOM 2102 N N . GLU A 1 269 ? -5.027 3.627 17.681 1.00 91.88 269 GLU A N 1
ATOM 2103 C CA . GLU A 1 269 ? -3.991 3.114 18.587 1.00 91.88 269 GLU A CA 1
ATOM 2104 C C . GLU A 1 269 ? -3.378 1.807 18.080 1.00 91.88 269 GLU A C 1
ATOM 2106 O O . GLU A 1 269 ? -2.204 1.531 18.313 1.00 91.88 269 GLU A O 1
ATOM 2111 N N . GLY A 1 270 ? -4.166 0.972 17.398 1.00 90.12 270 GLY A N 1
ATOM 2112 C CA . GLY A 1 270 ? -3.688 -0.320 16.925 1.00 90.12 270 GLY A CA 1
ATOM 2113 C C . GLY A 1 270 ? -4.733 -1.139 16.181 1.00 90.12 270 GLY A C 1
ATOM 2114 O O . GLY A 1 270 ? -5.938 -0.951 16.350 1.00 90.12 270 GLY A O 1
ATOM 2115 N N . LEU A 1 271 ? -4.247 -2.086 15.376 1.00 92.44 271 LEU A N 1
ATOM 2116 C CA . LEU A 1 271 ? -5.042 -3.179 14.822 1.00 92.44 271 LEU A CA 1
ATOM 2117 C C . LEU A 1 271 ? -4.717 -4.453 15.611 1.00 92.44 271 LEU A C 1
ATOM 2119 O O . LEU A 1 271 ? -3.616 -4.989 15.513 1.00 92.44 271 LEU A O 1
ATOM 2123 N N . MET A 1 272 ? -5.664 -4.919 16.417 1.00 89.56 272 MET A N 1
ATOM 2124 C CA . MET A 1 272 ? -5.456 -5.977 17.404 1.00 89.56 272 MET A CA 1
ATOM 2125 C C . MET A 1 272 ? -6.190 -7.260 17.023 1.00 89.56 272 MET A C 1
ATOM 2127 O O . MET A 1 272 ? -7.257 -7.241 16.421 1.00 89.56 272 MET A O 1
ATOM 2131 N N . THR A 1 273 ? -5.679 -8.408 17.457 1.00 87.38 273 THR A N 1
ATOM 2132 C CA . THR A 1 273 ? -6.365 -9.701 17.268 1.00 87.38 273 THR A CA 1
ATOM 2133 C C . THR A 1 273 ? -7.519 -9.919 18.250 1.00 87.38 273 THR A C 1
ATOM 2135 O O . THR A 1 273 ? -8.325 -10.831 18.072 1.00 87.38 273 THR A O 1
ATOM 2138 N N . LYS A 1 274 ? -7.617 -9.092 19.298 1.00 89.31 274 LYS A N 1
ATOM 2139 C CA . LYS A 1 274 ? -8.604 -9.209 20.378 1.00 89.31 274 LYS A CA 1
ATOM 2140 C C . LYS A 1 274 ? -9.324 -7.882 20.612 1.00 89.31 274 LYS A C 1
ATOM 2142 O O . LYS A 1 274 ? -8.766 -6.811 20.378 1.00 89.31 274 LYS A O 1
ATOM 2147 N N . GLN A 1 275 ? -10.553 -7.973 21.113 1.00 92.38 275 GLN A N 1
ATOM 2148 C CA . GLN A 1 275 ? -11.319 -6.821 21.585 1.00 92.38 275 GLN A CA 1
ATOM 2149 C C . GLN A 1 275 ? -10.600 -6.144 22.773 1.00 92.38 275 GLN A C 1
ATOM 2151 O O . GLN A 1 275 ? -9.915 -6.848 23.526 1.00 92.38 275 GLN A O 1
ATOM 2156 N N . PRO A 1 276 ? -10.759 -4.819 22.986 1.00 91.75 276 PRO A N 1
ATOM 2157 C CA . PRO A 1 276 ? -10.170 -4.165 24.146 1.00 91.75 276 PRO A CA 1
ATOM 2158 C C . PRO A 1 276 ? -10.648 -4.768 25.473 1.00 91.75 276 PRO A C 1
ATOM 2160 O O . PRO A 1 276 ? -11.857 -4.972 25.645 1.00 91.75 276 PRO A O 1
ATOM 2163 N N . PRO A 1 277 ? -9.734 -5.030 26.430 1.00 92.81 277 PRO A N 1
ATOM 2164 C CA . PRO A 1 277 ? -10.114 -5.461 27.769 1.00 92.81 277 PRO A CA 1
ATOM 2165 C C . PRO A 1 277 ? -10.884 -4.349 28.492 1.00 92.81 277 PRO A C 1
ATOM 2167 O O . PRO A 1 277 ? -10.763 -3.172 28.160 1.00 92.81 277 PRO A O 1
ATOM 2170 N N . THR A 1 278 ? -11.642 -4.701 29.534 1.00 91.38 278 THR A N 1
ATOM 2171 C CA . THR A 1 278 ? -12.412 -3.725 30.327 1.00 91.38 278 THR A CA 1
ATOM 2172 C C . THR A 1 278 ? -11.546 -2.589 30.873 1.00 91.38 278 THR A C 1
ATOM 2174 O O . THR A 1 278 ? -11.991 -1.448 30.877 1.00 91.38 278 THR A O 1
ATOM 2177 N N . SER A 1 279 ? -10.303 -2.881 31.270 1.00 92.06 279 SER A N 1
ATOM 2178 C CA . SER A 1 279 ? -9.355 -1.884 31.780 1.00 92.06 279 SER A CA 1
ATOM 2179 C C . SER A 1 279 ? -8.985 -0.810 30.756 1.00 92.06 279 SER A C 1
ATOM 2181 O O . SER A 1 279 ? -8.709 0.317 31.146 1.00 92.06 279 SER A O 1
ATOM 2183 N N . TRP A 1 280 ? -9.009 -1.125 29.457 1.00 92.62 280 TRP A N 1
ATOM 2184 C CA . TRP A 1 280 ? -8.749 -0.136 28.410 1.00 92.62 280 TRP A CA 1
ATOM 2185 C C . TRP A 1 280 ? -9.867 0.908 28.350 1.00 92.62 280 TRP A C 1
ATOM 2187 O O . TRP A 1 280 ? -9.583 2.087 28.214 1.00 92.62 280 TRP A O 1
ATOM 2197 N N . TRP A 1 281 ? -11.123 0.506 28.575 1.00 89.38 281 TRP A N 1
ATOM 2198 C CA . TRP A 1 281 ? -12.272 1.425 28.615 1.00 89.38 281 TRP A CA 1
ATOM 2199 C C . TRP A 1 281 ? -12.297 2.363 29.832 1.00 89.38 281 TRP A C 1
ATOM 2201 O O . TRP A 1 281 ? -13.148 3.242 29.930 1.00 89.38 281 TRP A O 1
ATOM 2211 N N . GLN A 1 282 ? -11.427 2.113 30.810 1.00 85.88 282 GLN A N 1
ATOM 2212 C CA . GLN A 1 282 ? -11.355 2.847 32.073 1.00 85.88 282 GLN A CA 1
ATOM 2213 C C . GLN A 1 282 ? -10.129 3.768 32.143 1.00 85.88 282 GLN A C 1
ATOM 2215 O O . GLN A 1 282 ? -9.964 4.457 33.149 1.00 85.88 282 GLN A O 1
ATOM 2220 N N . SER A 1 283 ? -9.267 3.739 31.117 1.00 74.69 283 SER A N 1
ATOM 2221 C CA . SER A 1 283 ? -8.022 4.513 31.040 1.00 74.69 283 SER A CA 1
ATOM 2222 C C . SER A 1 283 ? -8.217 5.891 30.431 1.00 74.69 283 SER A C 1
ATOM 2224 O O . SER A 1 283 ? -8.864 5.927 29.358 1.00 74.69 283 SER A O 1
#

Radius of gyration: 22.34 Å; Cα contacts (8 Å, |Δi|>4): 491; chains: 1; bounding box: 60×60×60 Å